Protein AF-A3TYI1-F1 (afdb_monomer)

Structure (mmCIF, N/CA/C/O backbone):
data_AF-A3TYI1-F1
#
_entry.id   AF-A3TYI1-F1
#
loop_
_atom_site.group_PDB
_atom_site.id
_atom_site.type_symbol
_atom_site.label_atom_id
_atom_site.label_alt_id
_atom_site.label_comp_id
_atom_site.label_asym_id
_atom_site.label_entity_id
_atom_site.label_seq_id
_atom_site.pdbx_PDB_ins_code
_atom_site.Cartn_x
_atom_site.Cartn_y
_atom_site.Cartn_z
_atom_site.occupancy
_atom_site.B_iso_or_equiv
_atom_site.auth_seq_id
_atom_site.auth_comp_id
_atom_site.auth_asym_id
_atom_site.auth_atom_id
_atom_site.pdbx_PDB_model_num
ATOM 1 N N . MET A 1 1 ? -27.172 -3.794 79.159 1.00 43.53 1 MET A N 1
ATOM 2 C CA . MET A 1 1 ? -27.444 -4.634 77.972 1.00 43.53 1 MET A CA 1
ATOM 3 C C . MET A 1 1 ? -27.940 -3.737 76.846 1.00 43.53 1 MET A C 1
ATOM 5 O O . MET A 1 1 ? -29.115 -3.407 76.833 1.00 43.53 1 MET A O 1
ATOM 9 N N . ILE A 1 2 ? -27.044 -3.280 75.965 1.00 41.66 2 ILE A N 1
ATOM 10 C CA . ILE A 1 2 ? -27.373 -2.538 74.734 1.00 41.66 2 ILE A CA 1
ATOM 11 C C . ILE A 1 2 ? -26.446 -3.082 73.632 1.00 41.66 2 ILE A C 1
ATOM 13 O O . ILE A 1 2 ? -25.253 -3.262 73.865 1.00 41.66 2 ILE A O 1
ATOM 17 N N . ALA A 1 3 ? -27.043 -3.434 72.493 1.00 41.06 3 ALA A N 1
ATOM 18 C CA . ALA A 1 3 ? -26.466 -4.150 71.354 1.00 41.06 3 ALA A CA 1
ATOM 19 C C . ALA A 1 3 ? -25.453 -3.320 70.528 1.00 41.06 3 ALA A C 1
ATOM 21 O O . ALA A 1 3 ? -25.491 -2.091 70.592 1.00 41.06 3 ALA A O 1
ATOM 22 N N . PRO A 1 4 ? -24.589 -3.951 69.701 1.00 46.72 4 PRO A N 1
ATOM 23 C CA . PRO A 1 4 ? -23.697 -3.231 68.801 1.00 46.72 4 PRO A CA 1
ATOM 24 C C . PRO A 1 4 ? -24.385 -2.901 67.465 1.00 46.72 4 PRO A C 1
ATOM 26 O O . PRO A 1 4 ? -25.113 -3.714 66.891 1.00 46.72 4 PRO A O 1
ATOM 29 N N . ALA A 1 5 ? -24.115 -1.703 66.948 1.00 43.12 5 ALA A N 1
ATOM 30 C CA . ALA A 1 5 ? -24.545 -1.259 65.629 1.00 43.12 5 ALA A CA 1
ATOM 31 C C . ALA A 1 5 ? -23.734 -1.958 64.520 1.00 43.12 5 ALA A C 1
ATOM 33 O O . ALA A 1 5 ? -22.505 -1.900 64.493 1.00 43.12 5 ALA A O 1
ATOM 34 N N . ARG A 1 6 ? -24.436 -2.603 63.579 1.00 45.38 6 ARG A N 1
ATOM 35 C CA . ARG A 1 6 ? -23.887 -3.072 62.299 1.00 45.38 6 ARG A CA 1
ATOM 36 C C . ARG A 1 6 ? -23.728 -1.876 61.364 1.00 45.38 6 ARG A C 1
ATOM 38 O O . ARG A 1 6 ? -24.723 -1.271 60.981 1.00 45.38 6 ARG A O 1
ATOM 45 N N . ASN A 1 7 ? -22.497 -1.574 60.963 1.00 40.19 7 ASN A N 1
ATOM 46 C CA . ASN A 1 7 ? -22.229 -0.597 59.914 1.00 40.19 7 ASN A CA 1
ATOM 47 C C . ASN A 1 7 ? -22.226 -1.316 58.553 1.00 40.19 7 ASN A C 1
ATOM 49 O O . ASN A 1 7 ? -21.334 -2.114 58.262 1.00 40.19 7 ASN A O 1
ATOM 53 N N . SER A 1 8 ? -23.267 -1.094 57.750 1.00 44.81 8 SER A N 1
ATOM 54 C CA . SER A 1 8 ? -23.397 -1.627 56.394 1.00 44.81 8 SER A CA 1
ATOM 55 C C . SER A 1 8 ? -22.505 -0.837 55.437 1.00 44.81 8 SER A C 1
ATOM 57 O O . SER A 1 8 ? -22.769 0.331 55.153 1.00 44.81 8 SER A O 1
ATOM 59 N N . ALA A 1 9 ? -21.462 -1.479 54.915 1.00 46.75 9 ALA A N 1
ATOM 60 C CA . ALA A 1 9 ? -20.649 -0.926 53.843 1.00 46.75 9 ALA A CA 1
ATOM 61 C C . ALA A 1 9 ? -21.492 -0.779 52.563 1.00 46.75 9 ALA A C 1
ATOM 63 O O . ALA A 1 9 ? -21.952 -1.761 51.978 1.00 46.75 9 ALA A O 1
ATOM 64 N N . LEU A 1 10 ? -21.682 0.470 52.139 1.00 44.97 10 LEU A N 1
ATOM 65 C CA . LEU A 1 10 ? -22.231 0.855 50.843 1.00 44.97 10 LEU A CA 1
ATOM 66 C C . LEU A 1 10 ? -21.375 0.249 49.719 1.00 44.97 10 LEU A C 1
ATOM 68 O O . LEU A 1 10 ? -20.258 0.700 49.460 1.00 44.97 10 LEU A O 1
ATOM 72 N N . ARG A 1 11 ? -21.911 -0.756 49.018 1.00 45.16 11 ARG A N 1
ATOM 73 C CA . ARG A 1 11 ? -21.410 -1.161 47.699 1.00 45.16 11 ARG A CA 1
ATOM 74 C C . ARG A 1 11 ? -21.710 -0.024 46.723 1.00 45.16 11 ARG A C 1
ATOM 76 O O . ARG A 1 11 ? -22.856 0.169 46.335 1.00 45.16 11 ARG A O 1
ATOM 83 N N . ARG A 1 12 ? -20.687 0.737 46.333 1.00 41.97 12 ARG A N 1
ATOM 84 C CA . ARG A 1 12 ? -20.776 1.651 45.188 1.00 41.97 12 ARG A CA 1
ATOM 85 C C . ARG A 1 12 ? -20.830 0.808 43.912 1.00 41.97 12 ARG A C 1
ATOM 87 O O . ARG A 1 12 ? -19.841 0.170 43.563 1.00 41.97 12 ARG A O 1
ATOM 94 N N . SER A 1 13 ? -21.984 0.773 43.247 1.00 50.00 13 SER A N 1
ATOM 95 C CA . SER A 1 13 ? -22.094 0.270 41.877 1.00 50.00 13 SER A CA 1
ATOM 96 C C . SER A 1 13 ? -21.420 1.260 40.927 1.00 50.00 13 SER A C 1
ATOM 98 O O . SER A 1 13 ? -21.759 2.444 40.932 1.00 50.00 13 SER A O 1
ATOM 100 N N . PHE A 1 14 ? -20.482 0.781 40.115 1.00 48.06 14 PHE A N 1
ATOM 101 C CA . PHE A 1 14 ? -19.993 1.516 38.946 1.00 48.06 14 PHE A CA 1
ATOM 102 C C . PHE A 1 14 ? -21.049 1.477 37.820 1.00 48.06 14 PHE A C 1
ATOM 104 O O . PHE A 1 14 ? -21.776 0.486 37.725 1.00 48.06 14 PHE A O 1
ATOM 111 N N . PRO A 1 15 ? -21.180 2.538 37.001 1.00 48.03 15 PRO A N 1
ATOM 112 C CA . PRO A 1 15 ? -22.278 2.683 36.046 1.00 48.03 15 PRO A CA 1
ATOM 113 C C . PRO A 1 15 ? -22.040 1.916 34.722 1.00 48.03 15 PRO A C 1
ATOM 115 O O . PRO A 1 15 ? -20.900 1.571 34.410 1.00 48.03 15 PRO A O 1
ATOM 118 N N . PRO A 1 16 ? -23.094 1.695 33.907 1.00 50.00 16 PRO A N 1
ATOM 119 C CA . PRO A 1 16 ? -23.076 0.887 32.673 1.00 50.00 16 PRO A CA 1
ATOM 120 C C . PRO A 1 16 ? -22.415 1.529 31.429 1.00 50.00 16 PRO A C 1
ATOM 122 O O . PRO A 1 16 ? -22.334 0.876 30.390 1.00 50.00 16 PRO A O 1
ATOM 125 N N . PHE A 1 17 ? -21.884 2.754 31.521 1.00 48.66 17 PHE A N 1
ATOM 126 C CA . PHE A 1 17 ? -21.409 3.554 30.374 1.00 48.66 17 PHE A CA 1
ATOM 127 C C . PHE A 1 17 ? -20.311 2.908 29.508 1.00 48.66 17 PHE A C 1
ATOM 129 O O . PHE A 1 17 ? -20.286 3.109 28.298 1.00 48.66 17 PHE A O 1
ATOM 136 N N . ALA A 1 18 ? -19.404 2.116 30.087 1.00 59.56 18 ALA A N 1
ATOM 137 C CA . ALA A 1 18 ? -18.321 1.491 29.317 1.00 59.56 18 ALA A CA 1
ATOM 138 C C . ALA A 1 18 ? -18.835 0.426 28.330 1.00 59.56 18 ALA A C 1
ATOM 140 O O . ALA A 1 18 ? -18.227 0.197 27.285 1.00 59.56 18 ALA A O 1
ATOM 141 N N . THR A 1 19 ? -19.961 -0.216 28.645 1.00 58.59 19 THR A N 1
ATOM 142 C CA . THR A 1 19 ? -20.506 -1.324 27.849 1.00 58.59 19 THR A CA 1
ATOM 143 C C . THR A 1 19 ? -21.212 -0.810 26.596 1.00 58.59 19 THR A C 1
ATOM 145 O O . THR A 1 19 ? -21.010 -1.373 25.526 1.00 58.59 19 THR A O 1
ATOM 148 N N . GLU A 1 20 ? -21.976 0.282 26.705 1.00 59.91 20 GLU A N 1
ATOM 149 C CA . GLU A 1 20 ? -22.673 0.909 25.569 1.00 59.91 20 GLU A CA 1
ATOM 150 C C . GLU A 1 20 ? -21.689 1.494 24.548 1.00 59.91 20 GLU A C 1
ATOM 152 O O . GLU A 1 20 ? -21.784 1.179 23.365 1.00 59.91 20 GLU A O 1
ATOM 157 N N . VAL A 1 21 ? -20.663 2.226 25.005 1.00 62.72 21 VAL A N 1
ATOM 158 C CA . VAL A 1 21 ? -19.604 2.758 24.121 1.00 62.72 21 VAL A CA 1
ATOM 159 C C . VAL A 1 21 ? -18.859 1.625 23.403 1.00 62.72 21 VAL A C 1
ATOM 161 O O . VAL A 1 21 ? -18.568 1.712 22.213 1.00 62.72 21 VAL A O 1
ATOM 164 N N . THR A 1 22 ? -18.595 0.516 24.099 1.00 64.50 22 THR A N 1
ATOM 165 C CA . THR A 1 22 ? -17.919 -0.648 23.502 1.00 64.50 22 THR A CA 1
ATOM 166 C C . THR A 1 22 ? -18.798 -1.367 22.469 1.00 64.50 22 THR A C 1
ATOM 168 O O . THR A 1 22 ? -18.271 -1.914 21.499 1.00 64.50 22 THR A O 1
ATOM 171 N N . MET A 1 23 ? -20.124 -1.376 22.649 1.00 65.94 23 MET A N 1
ATOM 172 C CA . MET A 1 23 ? -21.064 -1.941 21.674 1.00 65.94 23 MET A CA 1
ATOM 173 C C . MET A 1 23 ? -21.156 -1.070 20.414 1.00 65.94 23 MET A C 1
ATOM 175 O O . MET A 1 23 ? -21.013 -1.612 19.319 1.00 65.94 23 MET A O 1
ATOM 179 N N . SER A 1 24 ? -21.253 0.257 20.563 1.00 85.94 24 SER A N 1
ATOM 180 C CA . SER A 1 24 ? -21.271 1.207 19.436 1.00 85.94 24 SER A CA 1
ATOM 181 C C . SER A 1 24 ? -19.984 1.119 18.593 1.00 85.94 24 SER A C 1
ATOM 183 O O . SER A 1 24 ? -20.040 0.934 17.377 1.00 85.94 24 SER A O 1
ATOM 185 N N . CYS A 1 25 ? -18.800 1.059 19.222 1.00 92.88 25 CYS A N 1
ATOM 186 C CA . CYS A 1 25 ? -17.535 0.860 18.496 1.00 92.88 25 CYS A CA 1
ATOM 187 C C . CYS A 1 25 ? -17.506 -0.440 17.673 1.00 92.88 25 CYS A C 1
ATOM 189 O O . CYS A 1 25 ? -17.002 -0.460 16.547 1.00 92.88 25 CYS A O 1
ATOM 191 N N . LYS A 1 26 ? -18.043 -1.541 18.217 1.00 94.56 26 LYS A N 1
ATOM 192 C CA . LYS A 1 26 ? -18.110 -2.828 17.503 1.00 94.56 26 LYS A CA 1
ATOM 193 C C . LYS A 1 26 ? -19.048 -2.760 16.302 1.00 94.56 26 LYS A C 1
ATOM 195 O O . LYS A 1 26 ? -18.741 -3.353 15.267 1.00 94.56 26 LYS A O 1
ATOM 200 N N . GLU A 1 27 ? -20.161 -2.046 16.423 1.00 96.19 27 GLU A N 1
ATOM 201 C CA . GLU A 1 27 ? -21.121 -1.841 15.337 1.00 96.19 27 GLU A CA 1
ATOM 202 C C . GLU A 1 27 ? -20.529 -0.982 14.217 1.00 96.19 27 GLU A C 1
ATOM 204 O O . GLU A 1 27 ? -20.612 -1.371 13.052 1.00 96.19 27 GLU A O 1
ATOM 209 N N . ILE A 1 28 ? -19.836 0.109 14.557 1.00 97.62 28 ILE A N 1
ATOM 210 C CA . ILE A 1 28 ? -19.132 0.960 13.586 1.00 97.62 28 ILE A CA 1
ATOM 211 C C . ILE A 1 28 ? -18.034 0.165 12.870 1.00 97.62 28 ILE A C 1
ATOM 213 O O . ILE A 1 28 ? -17.977 0.158 11.639 1.00 97.62 28 ILE A O 1
ATOM 217 N N . ALA A 1 29 ? -17.186 -0.559 13.610 1.00 98.00 29 ALA A N 1
ATOM 218 C CA . ALA A 1 29 ? -16.128 -1.377 13.017 1.00 98.00 29 ALA A CA 1
ATOM 219 C C . ALA A 1 29 ? -16.695 -2.462 12.091 1.00 98.00 29 ALA A C 1
ATOM 221 O O . ALA A 1 29 ? -16.173 -2.688 10.997 1.00 98.00 29 ALA A O 1
ATOM 222 N N . LYS A 1 30 ? -17.796 -3.110 12.493 1.00 97.81 30 LYS A N 1
ATOM 223 C CA . LYS A 1 30 ? -18.508 -4.070 11.646 1.00 97.81 30 LYS A CA 1
ATOM 224 C C . LYS A 1 30 ? -19.058 -3.405 10.381 1.00 97.81 30 LYS A C 1
ATOM 226 O O . LYS A 1 30 ? -18.844 -3.945 9.300 1.00 97.81 30 LYS A O 1
ATOM 231 N N . ALA A 1 31 ? -19.710 -2.248 10.491 1.00 98.12 31 ALA A N 1
ATOM 232 C CA . ALA A 1 31 ? -20.247 -1.521 9.343 1.00 98.12 31 ALA A CA 1
ATOM 233 C C . ALA A 1 31 ? -19.142 -1.107 8.356 1.00 98.12 31 ALA A C 1
ATOM 235 O O . ALA A 1 31 ? -19.306 -1.286 7.147 1.00 98.12 31 ALA A O 1
ATOM 236 N N . LEU A 1 32 ? -17.997 -0.628 8.859 1.00 98.56 32 LEU A N 1
ATOM 237 C CA . LEU A 1 32 ? -16.819 -0.305 8.048 1.00 98.56 32 LEU A CA 1
ATOM 238 C C . LEU A 1 32 ? -16.307 -1.533 7.294 1.00 98.56 32 LEU A C 1
ATOM 240 O O . LEU A 1 32 ? -16.134 -1.468 6.081 1.00 98.56 32 LEU A O 1
ATOM 244 N N . ILE A 1 33 ? -16.102 -2.658 7.989 1.00 98.56 33 ILE A N 1
ATOM 245 C CA . ILE A 1 33 ? -15.614 -3.903 7.377 1.00 98.56 33 ILE A CA 1
ATOM 246 C C . ILE A 1 33 ? -16.591 -4.406 6.307 1.00 98.56 33 ILE A C 1
ATOM 248 O O . ILE A 1 33 ? -16.163 -4.754 5.207 1.00 98.56 33 ILE A O 1
ATOM 252 N N . ASP A 1 34 ? -17.887 -4.433 6.613 1.00 98.12 34 ASP A N 1
ATOM 253 C CA . ASP A 1 34 ? -18.890 -5.056 5.749 1.00 98.12 34 ASP A CA 1
ATOM 254 C C . ASP A 1 34 ? -19.212 -4.205 4.511 1.00 98.12 34 ASP A C 1
ATOM 256 O O . ASP A 1 34 ? -19.483 -4.756 3.445 1.00 98.12 34 ASP A O 1
ATOM 260 N N . THR A 1 35 ? -19.184 -2.871 4.627 1.00 98.19 35 THR A N 1
ATOM 261 C CA . THR A 1 35 ? -19.605 -1.969 3.534 1.00 98.19 35 THR A CA 1
ATOM 262 C C . THR A 1 35 ? -18.453 -1.282 2.808 1.00 98.19 35 THR A C 1
ATOM 264 O O . THR A 1 35 ? -18.604 -0.908 1.648 1.00 98.19 35 THR A O 1
ATOM 267 N N . GLN A 1 36 ? -17.301 -1.118 3.463 1.00 98.00 36 GLN A N 1
ATOM 268 C CA . GLN A 1 36 ? -16.142 -0.401 2.922 1.00 98.00 36 GLN A CA 1
ATOM 269 C C . GLN A 1 36 ? -14.820 -1.171 3.121 1.00 98.00 36 GLN A C 1
ATOM 271 O O . GLN A 1 36 ? -13.765 -0.693 2.720 1.00 98.00 36 GLN A O 1
ATOM 276 N N . GLY A 1 37 ? -14.836 -2.389 3.671 1.00 97.88 37 GLY A N 1
ATOM 277 C CA . GLY A 1 37 ? -13.628 -3.172 3.958 1.00 97.88 37 GLY A CA 1
ATOM 278 C C . GLY A 1 37 ? -13.035 -3.925 2.764 1.00 97.88 37 GLY A C 1
ATOM 279 O O . GLY A 1 37 ? -12.225 -4.839 2.954 1.00 97.88 37 GLY A O 1
ATOM 280 N N . GLN A 1 38 ? -13.443 -3.599 1.533 1.00 97.94 38 GLN A N 1
ATOM 281 C CA . GLN A 1 38 ? -12.789 -4.121 0.335 1.00 97.94 38 GLN A CA 1
ATOM 282 C C . GLN A 1 38 ? -11.365 -3.566 0.255 1.00 97.94 38 GLN A C 1
ATOM 284 O O . GLN A 1 38 ? -11.165 -2.348 0.242 1.00 97.94 38 GLN A O 1
ATOM 289 N N . LEU A 1 39 ? -10.390 -4.467 0.148 1.00 98.19 39 LEU A N 1
ATOM 290 C CA . LEU A 1 39 ? -8.991 -4.102 -0.020 1.00 98.19 39 LEU A CA 1
ATOM 291 C C . LEU A 1 39 ? -8.781 -3.349 -1.337 1.00 98.19 39 LEU A C 1
ATOM 293 O O . LEU A 1 39 ? -9.355 -3.701 -2.370 1.00 98.19 39 LEU A O 1
ATOM 297 N N . PHE A 1 40 ? -7.940 -2.325 -1.305 1.00 98.31 40 PHE A N 1
ATOM 298 C CA . PHE A 1 40 ? -7.484 -1.614 -2.494 1.00 98.31 40 PHE A CA 1
ATOM 299 C C . PHE A 1 40 ? -6.670 -2.531 -3.405 1.00 98.31 40 PHE A C 1
ATOM 301 O O . PHE A 1 40 ? -6.792 -2.437 -4.624 1.00 98.31 40 PHE A O 1
ATOM 308 N N . SER A 1 41 ? -5.883 -3.447 -2.834 1.00 98.38 41 SER A N 1
ATOM 309 C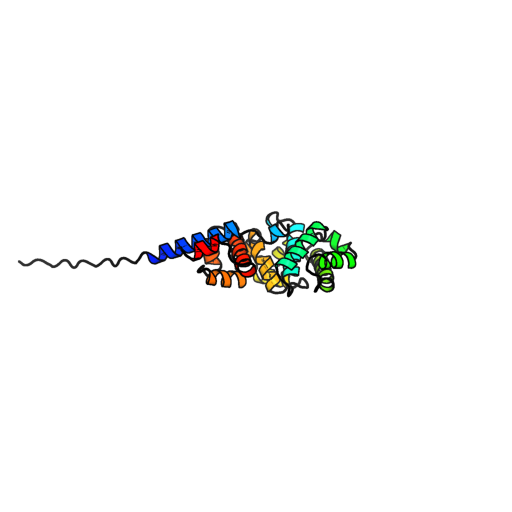 CA . SER A 1 41 ? -5.148 -4.454 -3.599 1.00 98.38 41 SER A CA 1
ATOM 310 C C . SER A 1 41 ? -6.092 -5.391 -4.365 1.00 98.38 41 SER A C 1
ATOM 312 O O . SER A 1 41 ? -5.882 -5.622 -5.556 1.00 98.38 41 SER A O 1
ATOM 314 N N . ASP A 1 42 ? -7.194 -5.836 -3.752 1.00 97.62 42 ASP A N 1
ATOM 315 C CA . ASP A 1 42 ? -8.228 -6.624 -4.436 1.00 97.62 42 ASP A CA 1
ATOM 316 C C . ASP A 1 42 ? -8.933 -5.815 -5.542 1.00 97.62 42 ASP A C 1
ATOM 318 O O . ASP A 1 42 ? -9.148 -6.342 -6.633 1.00 97.62 42 ASP A O 1
ATOM 322 N N . GLU A 1 43 ? -9.257 -4.538 -5.293 1.00 97.69 43 GLU A N 1
ATOM 323 C CA . GLU A 1 43 ? -9.910 -3.643 -6.268 1.00 97.69 43 GLU A CA 1
ATOM 324 C C . GLU A 1 43 ? -9.103 -3.502 -7.568 1.00 97.69 43 GLU A C 1
ATOM 326 O O . GLU A 1 43 ? -9.668 -3.575 -8.657 1.00 97.69 43 GLU A O 1
ATOM 331 N N . VAL A 1 44 ? -7.778 -3.352 -7.470 1.00 98.25 44 VAL A N 1
ATOM 332 C CA . VAL A 1 44 ? -6.893 -3.208 -8.644 1.00 98.25 44 VAL A CA 1
ATOM 333 C C . VAL A 1 44 ? -6.412 -4.550 -9.212 1.00 98.25 44 VAL A C 1
ATOM 335 O O . VAL A 1 44 ? -5.621 -4.582 -10.159 1.00 98.25 44 VAL A O 1
ATOM 338 N N . GLY A 1 45 ? -6.849 -5.672 -8.632 1.00 97.62 45 GLY A N 1
ATOM 339 C CA . GLY A 1 45 ? -6.477 -7.020 -9.059 1.00 97.62 45 GLY A CA 1
ATOM 340 C C . GLY A 1 45 ? -5.079 -7.484 -8.626 1.00 97.62 45 GLY A C 1
ATOM 341 O O . GLY A 1 45 ? -4.537 -8.402 -9.249 1.00 97.62 45 GLY A O 1
ATOM 342 N N . ALA A 1 46 ? -4.501 -6.865 -7.591 1.00 97.75 46 ALA A N 1
ATOM 343 C CA . ALA A 1 46 ? -3.280 -7.269 -6.889 1.00 97.75 46 ALA A CA 1
ATOM 344 C C . ALA A 1 46 ? -3.629 -8.148 -5.674 1.00 97.75 46 ALA A C 1
ATOM 346 O O . ALA A 1 46 ? -3.428 -7.743 -4.539 1.00 97.75 46 ALA A O 1
ATOM 347 N N . ASN A 1 47 ? -4.170 -9.349 -5.874 1.00 96.00 47 ASN A N 1
ATOM 348 C CA . ASN A 1 47 ? -4.541 -10.238 -4.768 1.00 96.00 47 ASN A CA 1
ATOM 349 C C . ASN A 1 47 ? -3.290 -10.764 -4.028 1.00 96.00 47 ASN A C 1
ATOM 351 O O . ASN A 1 47 ? -2.794 -11.862 -4.307 1.00 96.00 47 ASN A O 1
ATOM 355 N N . ILE A 1 48 ? -2.779 -9.964 -3.090 1.00 96.88 48 ILE A N 1
ATOM 356 C CA . ILE A 1 48 ? -1.560 -10.227 -2.317 1.00 96.88 48 ILE A CA 1
ATOM 357 C C . ILE A 1 48 ? -1.707 -11.422 -1.377 1.00 96.88 48 ILE A C 1
ATOM 359 O O . ILE A 1 48 ? -0.711 -12.069 -1.080 1.00 96.88 48 ILE A O 1
ATOM 363 N N . ALA A 1 49 ? -2.931 -11.792 -0.983 1.00 95.81 49 ALA A N 1
ATOM 364 C CA . ALA A 1 49 ? -3.185 -12.970 -0.150 1.00 95.81 49 ALA A CA 1
ATOM 365 C C . ALA A 1 49 ? -2.774 -14.287 -0.832 1.00 95.81 49 ALA A C 1
ATOM 367 O O . ALA A 1 49 ? -2.585 -15.299 -0.162 1.00 95.81 49 ALA A O 1
ATOM 368 N N . ARG A 1 50 ? -2.603 -14.281 -2.162 1.00 97.25 50 ARG A N 1
ATOM 369 C CA . ARG A 1 50 ? -2.024 -15.411 -2.903 1.00 97.25 50 ARG A CA 1
ATOM 370 C C . ARG A 1 50 ? -0.528 -15.594 -2.665 1.00 97.25 50 ARG A C 1
ATOM 372 O O . ARG A 1 50 ? -0.013 -16.638 -3.042 1.00 97.25 50 ARG A O 1
ATOM 379 N N . ASP A 1 51 ? 0.144 -14.581 -2.126 1.00 97.69 51 ASP A N 1
ATOM 380 C CA . ASP A 1 51 ? 1.572 -14.558 -1.823 1.00 97.69 51 ASP A CA 1
ATOM 381 C C . ASP A 1 51 ? 2.459 -15.059 -2.977 1.00 97.69 51 ASP A C 1
ATOM 383 O O . ASP A 1 51 ? 3.267 -15.972 -2.834 1.00 97.69 51 ASP A O 1
ATOM 387 N N . VAL A 1 52 ? 2.282 -14.473 -4.166 1.00 97.94 52 VAL A N 1
ATOM 388 C CA . VAL A 1 52 ? 3.120 -14.760 -5.342 1.00 97.94 52 VAL A CA 1
ATOM 389 C C . VAL A 1 52 ? 3.755 -13.476 -5.885 1.00 97.94 52 VAL A C 1
ATOM 391 O O . VAL A 1 52 ? 3.118 -12.418 -5.804 1.00 97.94 52 VAL A O 1
ATOM 394 N N . PRO A 1 53 ? 4.955 -13.547 -6.500 1.00 98.44 53 PRO A N 1
ATOM 395 C CA . PRO A 1 53 ? 5.767 -12.370 -6.842 1.00 98.44 53 PRO A CA 1
ATOM 396 C C . PRO A 1 53 ? 5.010 -11.305 -7.638 1.00 98.44 53 PRO A C 1
ATOM 398 O O . PRO A 1 53 ? 5.013 -10.123 -7.303 1.00 98.44 53 PRO A O 1
ATOM 401 N N . GLN A 1 54 ? 4.260 -11.744 -8.651 1.00 98.44 54 GLN A N 1
ATOM 402 C CA . GLN A 1 54 ? 3.485 -10.861 -9.518 1.00 98.44 54 GLN A CA 1
ATOM 403 C C . GLN A 1 54 ? 2.449 -10.015 -8.757 1.00 98.44 54 GLN A C 1
ATOM 405 O O . GLN A 1 54 ? 2.215 -8.867 -9.128 1.00 98.44 54 GLN A O 1
ATOM 410 N N . GLN A 1 55 ? 1.800 -10.571 -7.728 1.00 98.38 55 GLN A N 1
ATOM 411 C CA . GLN A 1 55 ? 0.768 -9.845 -6.976 1.00 98.38 55 GLN A CA 1
ATOM 412 C C . GLN A 1 55 ? 1.406 -8.760 -6.106 1.00 98.38 55 GLN A C 1
ATOM 414 O O . GLN A 1 55 ? 0.909 -7.638 -6.064 1.00 98.38 55 GLN A O 1
ATOM 419 N N . TRP A 1 56 ? 2.555 -9.062 -5.494 1.00 98.62 56 TRP A N 1
ATOM 420 C CA . TRP A 1 56 ? 3.332 -8.089 -4.731 1.00 98.62 56 TRP A CA 1
ATOM 421 C C . TRP A 1 56 ? 3.908 -6.977 -5.597 1.00 98.62 56 TRP A C 1
ATOM 423 O O . TRP A 1 56 ? 3.845 -5.811 -5.212 1.00 98.62 56 TRP A O 1
ATOM 433 N N . PHE A 1 57 ? 4.418 -7.315 -6.781 1.00 98.81 57 PHE A N 1
ATOM 434 C CA . PHE A 1 57 ? 4.908 -6.313 -7.719 1.00 98.81 57 PHE A CA 1
ATOM 435 C C . PHE A 1 57 ? 3.780 -5.385 -8.191 1.00 98.81 57 PHE A C 1
ATOM 437 O O . PHE A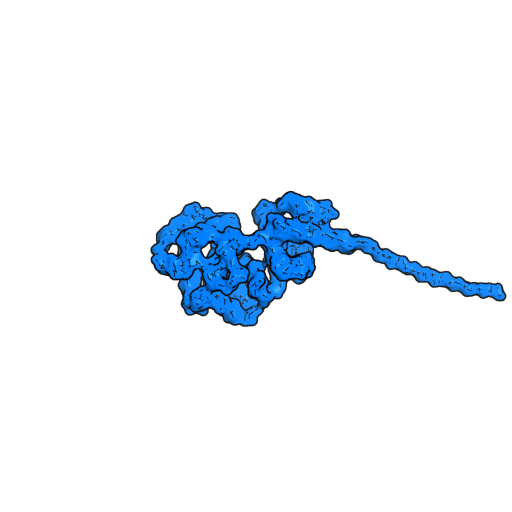 1 57 ? 3.940 -4.168 -8.177 1.00 98.81 57 PHE A O 1
ATOM 444 N N . HIS A 1 58 ? 2.600 -5.926 -8.516 1.00 98.81 58 HIS A N 1
ATOM 445 C CA . HIS A 1 58 ? 1.443 -5.096 -8.872 1.00 98.81 58 HIS A CA 1
ATOM 446 C C . HIS A 1 58 ? 0.991 -4.189 -7.714 1.00 98.81 58 HIS A C 1
ATOM 448 O O . HIS A 1 58 ? 0.689 -3.007 -7.908 1.00 98.81 58 HIS A O 1
ATOM 454 N N . TRP A 1 59 ? 1.012 -4.703 -6.481 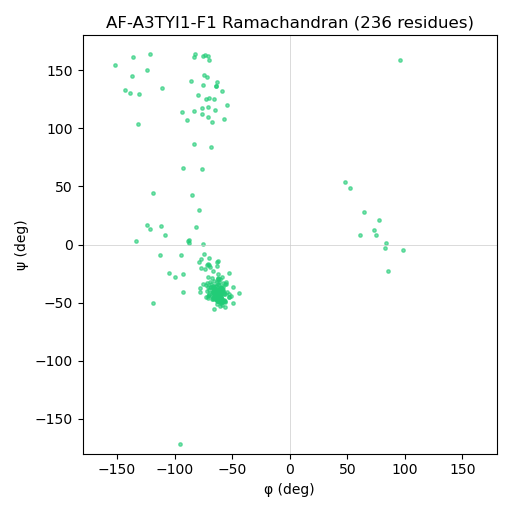1.00 98.81 59 TRP A N 1
ATOM 455 C CA . TRP A 1 59 ? 0.708 -3.89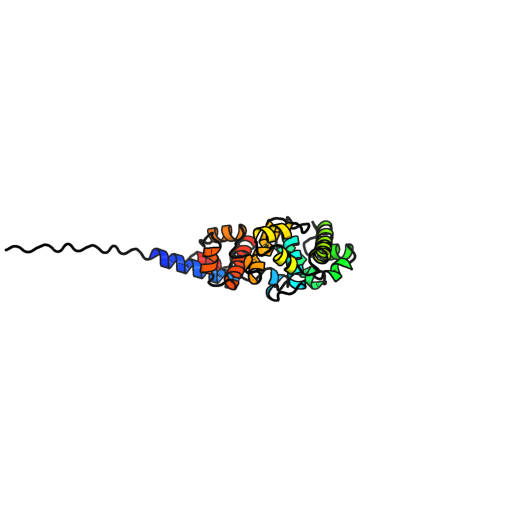5 -5.301 1.00 98.81 59 TRP A CA 1
ATOM 456 C C . TRP A 1 59 ? 1.737 -2.780 -5.068 1.00 98.81 59 TRP A C 1
ATOM 458 O O . TRP A 1 59 ? 1.362 -1.648 -4.758 1.00 98.81 59 TRP A O 1
ATOM 468 N N . LEU A 1 60 ? 3.022 -3.051 -5.314 1.00 98.81 60 LEU A N 1
ATOM 469 C CA . LEU A 1 60 ? 4.082 -2.045 -5.265 1.00 98.81 60 LEU A CA 1
ATOM 470 C C . LEU A 1 60 ? 3.843 -0.911 -6.267 1.00 98.81 60 LEU A C 1
ATOM 472 O O . LEU A 1 60 ? 3.899 0.259 -5.886 1.00 98.81 60 LEU A O 1
ATOM 476 N N . LEU A 1 61 ? 3.534 -1.244 -7.525 1.00 98.69 61 LEU A N 1
ATOM 477 C CA . LEU A 1 61 ? 3.210 -0.244 -8.549 1.00 98.69 61 LEU A CA 1
ATOM 478 C C . LEU A 1 61 ? 1.975 0.577 -8.157 1.00 98.69 61 LEU A C 1
ATOM 480 O O . LEU A 1 61 ? 1.938 1.789 -8.361 1.00 98.69 61 LEU A O 1
ATOM 484 N N . THR A 1 62 ? 0.981 -0.056 -7.532 1.00 98.62 62 THR A N 1
ATOM 485 C CA . THR A 1 62 ? -0.210 0.645 -7.032 1.00 98.62 62 THR A CA 1
ATOM 486 C C . THR A 1 62 ? 0.155 1.663 -5.952 1.00 98.62 62 THR A C 1
ATOM 488 O O . THR A 1 62 ? -0.226 2.830 -6.048 1.00 98.62 62 THR A O 1
ATOM 491 N N . ALA A 1 63 ? 0.946 1.260 -4.955 1.00 98.38 63 ALA A N 1
ATOM 492 C CA . ALA A 1 63 ? 1.423 2.152 -3.900 1.00 98.38 63 ALA A CA 1
ATOM 493 C C . ALA A 1 63 ? 2.275 3.312 -4.453 1.00 98.38 63 ALA A C 1
ATOM 495 O O . ALA A 1 63 ? 2.152 4.448 -3.993 1.00 98.38 63 ALA A O 1
ATOM 496 N N . GLN A 1 64 ? 3.087 3.046 -5.480 1.00 98.44 64 GLN A N 1
ATOM 497 C CA . GLN A 1 64 ? 3.875 4.046 -6.202 1.00 98.44 64 GLN A CA 1
ATOM 498 C C . GLN A 1 64 ? 2.991 5.090 -6.897 1.00 98.44 64 GLN A C 1
ATOM 500 O O . GLN A 1 64 ? 3.211 6.288 -6.719 1.00 98.44 64 GLN A O 1
ATOM 505 N N . LEU A 1 65 ? 1.955 4.664 -7.626 1.00 98.06 65 LEU A N 1
ATOM 506 C CA . LEU A 1 65 ? 1.005 5.577 -8.273 1.00 98.06 65 LEU A CA 1
ATOM 507 C C . LEU A 1 65 ? 0.218 6.408 -7.248 1.00 98.06 65 LEU A C 1
ATOM 509 O O . LEU A 1 65 ? 0.034 7.614 -7.426 1.00 98.06 65 LEU A O 1
ATOM 513 N N . CYS A 1 66 ? -0.209 5.789 -6.146 1.00 96.69 66 CYS A N 1
ATOM 514 C CA . CYS A 1 66 ? -0.923 6.473 -5.066 1.00 96.69 66 CYS A CA 1
ATOM 515 C C . CYS A 1 66 ? -0.041 7.457 -4.281 1.00 96.69 66 CYS A C 1
ATOM 517 O O . CYS A 1 66 ? -0.564 8.351 -3.620 1.00 96.69 66 CYS A O 1
ATOM 519 N N . SER A 1 67 ? 1.287 7.324 -4.352 1.00 95.94 67 SER A N 1
ATOM 520 C CA . SER A 1 67 ? 2.223 8.227 -3.677 1.00 95.94 67 SER A CA 1
ATOM 521 C C . SER A 1 67 ? 2.395 9.574 -4.393 1.00 95.94 67 SER A C 1
ATOM 523 O O . SER A 1 67 ? 2.993 10.496 -3.827 1.00 95.94 67 SER A O 1
ATOM 525 N N . ALA A 1 68 ? 1.912 9.717 -5.629 1.00 92.44 68 ALA A N 1
ATOM 526 C CA . ALA A 1 68 ? 1.936 10.991 -6.337 1.00 92.44 68 ALA A CA 1
ATOM 527 C C . ALA A 1 68 ? 0.867 11.961 -5.814 1.00 92.44 68 ALA A C 1
ATOM 529 O O . ALA A 1 68 ? -0.125 11.579 -5.200 1.00 92.44 68 ALA A O 1
ATOM 530 N N . ARG A 1 69 ? 1.032 13.257 -6.113 1.00 90.50 69 ARG A N 1
ATOM 531 C CA . ARG A 1 69 ? 0.052 14.306 -5.769 1.00 90.50 69 ARG A CA 1
ATOM 532 C C . ARG A 1 69 ? -1.153 14.271 -6.719 1.00 90.50 69 ARG A C 1
ATOM 534 O O . ARG A 1 69 ? -1.363 15.198 -7.508 1.00 90.50 69 ARG A O 1
ATOM 541 N N . ILE A 1 70 ? -1.909 13.181 -6.661 1.00 89.69 70 ILE A N 1
ATOM 542 C CA . ILE A 1 70 ? -3.120 12.903 -7.435 1.00 89.69 70 ILE A CA 1
ATOM 543 C C . ILE A 1 70 ? -4.197 12.306 -6.519 1.00 89.69 70 ILE A C 1
ATOM 545 O O . ILE A 1 70 ? -3.901 11.816 -5.436 1.00 89.69 70 ILE A O 1
ATOM 549 N N . SER A 1 71 ? -5.463 12.347 -6.936 1.00 91.31 71 SER A N 1
ATOM 550 C CA . SER A 1 71 ? -6.538 11.653 -6.220 1.00 91.31 71 SER A CA 1
ATOM 551 C C . SER A 1 71 ? -6.324 10.136 -6.238 1.00 91.31 71 SER A C 1
ATOM 553 O O . SER A 1 71 ? -6.101 9.584 -7.321 1.00 91.31 71 SER A O 1
ATOM 555 N N . GLY A 1 72 ? -6.523 9.466 -5.097 1.00 90.31 72 GLY A N 1
ATOM 556 C CA . GLY A 1 72 ? -6.403 8.007 -4.972 1.00 90.31 72 GLY A CA 1
ATOM 557 C C . GLY A 1 72 ? -7.204 7.243 -6.031 1.00 90.31 72 GLY A C 1
ATOM 558 O O . GLY A 1 72 ? -6.648 6.397 -6.717 1.00 90.31 72 GLY A O 1
ATOM 559 N N . ARG A 1 73 ? -8.458 7.640 -6.295 1.00 94.25 73 ARG A N 1
ATOM 560 C CA . ARG A 1 73 ? -9.308 7.020 -7.332 1.00 94.25 73 ARG A CA 1
ATOM 561 C C . ARG A 1 73 ? -8.664 6.979 -8.726 1.00 94.25 73 ARG A C 1
ATOM 563 O O . ARG A 1 73 ? -8.766 5.977 -9.420 1.00 94.25 73 ARG A O 1
ATOM 570 N N . LYS A 1 74 ? -7.970 8.048 -9.131 1.00 96.62 74 LYS A N 1
ATOM 571 C CA . LYS A 1 74 ? -7.256 8.093 -10.422 1.00 96.62 74 LYS A CA 1
ATOM 572 C C . LYS A 1 74 ? -6.019 7.198 -10.426 1.00 96.62 74 LYS A C 1
ATOM 574 O O . LYS A 1 74 ? -5.723 6.588 -11.444 1.00 96.62 74 LYS A O 1
ATOM 579 N N . ALA A 1 75 ? -5.306 7.110 -9.304 1.00 96.88 75 ALA A N 1
ATOM 580 C CA . ALA A 1 75 ? -4.175 6.195 -9.174 1.00 96.88 75 ALA A CA 1
ATOM 581 C C . ALA A 1 75 ? -4.626 4.722 -9.215 1.00 96.88 75 ALA A C 1
ATOM 583 O O . ALA A 1 75 ? -3.999 3.918 -9.901 1.00 96.88 75 ALA A O 1
ATOM 584 N N . LEU A 1 76 ? -5.746 4.385 -8.563 1.00 97.94 76 LEU A N 1
ATOM 585 C CA . LEU A 1 76 ? -6.353 3.049 -8.617 1.00 97.94 76 LEU A CA 1
ATOM 586 C C . LEU A 1 76 ? -6.836 2.705 -10.033 1.00 97.94 76 LEU A C 1
ATOM 588 O O . LEU A 1 76 ? -6.536 1.618 -10.518 1.00 97.94 76 LEU A O 1
ATOM 592 N N . GLN A 1 77 ? -7.487 3.646 -10.730 1.00 98.19 77 GLN A N 1
ATOM 593 C CA . GLN A 1 77 ? -7.866 3.483 -12.140 1.00 98.19 77 GLN A CA 1
ATOM 594 C C . GLN A 1 77 ? -6.643 3.185 -13.023 1.00 98.19 77 GLN A C 1
ATOM 596 O O . GLN A 1 77 ? -6.664 2.245 -13.814 1.00 98.19 77 GLN A O 1
ATOM 601 N N . ALA A 1 78 ? -5.565 3.959 -12.873 1.00 98.31 78 ALA A N 1
ATOM 602 C CA . ALA A 1 78 ? -4.333 3.741 -13.622 1.00 98.31 78 ALA A CA 1
ATOM 603 C C . ALA A 1 78 ? -3.704 2.376 -13.305 1.00 98.31 78 ALA A C 1
ATOM 605 O O . ALA A 1 78 ? -3.265 1.679 -14.216 1.00 98.31 78 ALA A O 1
ATOM 606 N N . SER A 1 79 ? -3.697 1.968 -12.032 1.00 98.38 79 SER A N 1
ATOM 607 C CA . SER A 1 79 ? -3.199 0.654 -11.619 1.00 98.38 79 SER A CA 1
ATOM 608 C C . SER A 1 79 ? -4.019 -0.492 -12.226 1.00 98.38 79 SER A C 1
ATOM 610 O O . SER A 1 79 ? -3.454 -1.412 -12.819 1.00 98.38 79 SER A O 1
ATOM 612 N N . ALA A 1 80 ? -5.351 -0.417 -12.170 1.00 98.56 80 ALA A N 1
ATOM 613 C CA . ALA A 1 80 ? -6.223 -1.402 -12.807 1.00 98.56 80 ALA A CA 1
ATOM 614 C C . ALA A 1 80 ? -5.939 -1.513 -14.318 1.00 98.56 80 ALA A C 1
ATOM 616 O O . ALA A 1 80 ? -5.788 -2.618 -14.839 1.00 98.56 80 ALA A O 1
ATOM 617 N N . ALA A 1 81 ? -5.723 -0.386 -15.003 1.00 98.50 81 ALA A N 1
ATOM 618 C CA . ALA A 1 81 ? -5.343 -0.389 -16.414 1.00 98.50 81 ALA A CA 1
ATOM 619 C C . ALA A 1 81 ? -3.985 -1.075 -16.668 1.00 98.50 81 ALA A C 1
ATOM 621 O O . ALA A 1 81 ? -3.857 -1.838 -17.624 1.00 98.50 81 ALA A O 1
ATOM 622 N N . LEU A 1 82 ? -2.978 -0.894 -15.798 1.00 98.44 82 LEU A N 1
ATOM 623 C CA . LEU A 1 82 ? -1.715 -1.646 -15.896 1.00 98.44 82 LEU A CA 1
ATOM 624 C C . LEU A 1 82 ? -1.948 -3.160 -15.787 1.00 98.44 82 LEU A C 1
ATOM 626 O O . LEU A 1 82 ? -1.302 -3.948 -16.488 1.00 98.44 82 LEU A O 1
ATOM 630 N N . ARG A 1 83 ? -2.882 -3.597 -14.933 1.00 98.12 83 ARG A N 1
ATOM 631 C CA . ARG A 1 83 ? -3.257 -5.012 -14.834 1.00 98.12 83 ARG A CA 1
ATOM 632 C C . ARG A 1 83 ? -3.854 -5.512 -16.147 1.00 98.12 83 ARG A C 1
ATOM 634 O O . ARG A 1 83 ? -3.364 -6.512 -16.677 1.00 98.12 83 ARG A O 1
ATOM 641 N N . GLU A 1 84 ? -4.842 -4.796 -16.676 1.00 98.06 84 GLU A N 1
ATOM 642 C CA . GLU A 1 84 ? -5.563 -5.123 -17.913 1.00 98.06 84 GLU A CA 1
ATOM 643 C C . GLU A 1 84 ? -4.645 -5.186 -19.138 1.00 98.06 84 GLU A C 1
ATOM 645 O O . GLU A 1 84 ? -4.754 -6.104 -19.951 1.00 98.06 84 GLU A O 1
ATOM 650 N N . THR A 1 85 ? -3.678 -4.271 -19.248 1.00 97.81 85 THR A N 1
ATOM 651 C CA . THR A 1 85 ? -2.741 -4.233 -20.381 1.00 97.81 85 THR A CA 1
ATOM 652 C C . THR A 1 85 ? -1.503 -5.109 -20.188 1.00 97.81 85 THR A C 1
ATOM 654 O O . THR A 1 85 ? -0.596 -5.087 -21.020 1.00 97.81 85 THR A O 1
ATOM 657 N N . GLY A 1 86 ? -1.415 -5.867 -19.092 1.00 98.00 86 GLY A N 1
ATOM 658 C CA . GLY A 1 86 ? -0.273 -6.739 -18.809 1.00 98.00 86 GLY A CA 1
ATOM 659 C C . GLY A 1 86 ? 0.940 -6.054 -18.165 1.00 98.00 86 GLY A C 1
ATOM 660 O O . GLY A 1 86 ? 1.875 -6.751 -17.774 1.00 98.00 86 GLY A O 1
ATOM 661 N N . PHE A 1 87 ? 0.914 -4.733 -17.968 1.00 98.31 87 PHE A N 1
ATOM 662 C CA . PHE A 1 87 ? 1.977 -3.924 -17.343 1.00 98.31 87 PHE A CA 1
ATOM 663 C C . PHE A 1 87 ? 2.015 -3.992 -15.810 1.00 98.31 87 PHE A C 1
ATOM 665 O O . PHE A 1 87 ? 2.460 -3.073 -15.138 1.00 98.31 87 PHE A O 1
ATOM 672 N N . HIS A 1 88 ? 1.597 -5.123 -15.263 1.00 97.56 88 HIS A N 1
ATOM 673 C CA . HIS A 1 88 ? 1.799 -5.539 -13.875 1.00 97.56 88 HIS A CA 1
ATOM 674 C C . HIS A 1 88 ? 2.833 -6.684 -13.791 1.00 97.56 88 HIS A C 1
ATOM 676 O O . HIS A 1 88 ? 2.974 -7.339 -12.762 1.00 97.56 88 HIS A O 1
ATOM 682 N N . LYS A 1 89 ? 3.490 -7.006 -14.915 1.00 98.38 89 LYS A N 1
ATOM 683 C CA . LYS A 1 89 ? 4.561 -8.001 -15.046 1.00 98.38 89 LYS A CA 1
ATOM 684 C C . LYS A 1 89 ? 5.868 -7.279 -15.323 1.00 98.38 89 LYS A C 1
ATOM 686 O O . LYS A 1 89 ? 5.902 -6.429 -16.212 1.00 98.38 89 LYS A O 1
ATOM 691 N N . ILE A 1 90 ? 6.924 -7.678 -14.621 1.00 98.44 90 ILE A N 1
ATOM 692 C CA . ILE A 1 90 ? 8.271 -7.128 -14.791 1.00 98.44 90 ILE A CA 1
ATOM 693 C C . ILE A 1 90 ? 8.718 -7.262 -16.255 1.00 98.44 90 ILE A C 1
ATOM 695 O O . ILE A 1 90 ? 8.981 -6.249 -16.897 1.00 98.44 90 ILE A O 1
ATOM 699 N N . ASP A 1 91 ? 8.666 -8.469 -16.830 1.00 98.19 91 ASP A N 1
ATOM 700 C CA . ASP A 1 91 ? 9.064 -8.712 -18.228 1.00 98.19 91 ASP A CA 1
ATOM 701 C C . ASP A 1 91 ? 8.302 -7.826 -19.218 1.00 98.19 91 ASP A C 1
ATOM 703 O O . ASP A 1 91 ? 8.896 -7.136 -20.040 1.00 98.19 91 ASP A O 1
ATOM 707 N N . ALA A 1 92 ? 6.973 -7.763 -19.086 1.00 98.25 92 ALA A N 1
ATOM 708 C CA . ALA A 1 92 ? 6.140 -6.986 -19.998 1.00 98.25 92 ALA A CA 1
ATOM 709 C C . ALA A 1 92 ? 6.449 -5.482 -19.950 1.00 98.25 92 ALA A C 1
ATOM 711 O O . ALA A 1 92 ? 6.298 -4.806 -20.967 1.00 98.25 92 ALA A O 1
ATOM 712 N N . ILE A 1 93 ? 6.849 -4.957 -18.786 1.00 98.44 93 ILE A N 1
ATOM 713 C CA . ILE A 1 93 ? 7.276 -3.563 -18.612 1.00 98.44 93 ILE A CA 1
ATOM 714 C C . ILE A 1 93 ? 8.653 -3.335 -19.237 1.00 98.44 93 ILE A C 1
ATOM 716 O O . ILE A 1 93 ? 8.844 -2.341 -19.939 1.00 98.44 93 ILE A O 1
ATOM 720 N N . LEU A 1 94 ? 9.602 -4.240 -19.003 1.00 98.19 94 LEU A N 1
ATOM 721 C CA . LEU A 1 94 ? 10.983 -4.079 -19.461 1.00 98.19 94 LEU A CA 1
ATOM 722 C C . LEU A 1 94 ? 11.115 -4.255 -20.979 1.00 98.19 94 LEU A C 1
ATOM 724 O O . LEU A 1 94 ? 11.864 -3.500 -21.611 1.00 98.19 94 LEU A O 1
ATOM 728 N N . ASP A 1 95 ? 10.292 -5.128 -21.562 1.00 97.69 95 ASP A N 1
ATOM 729 C CA . ASP A 1 95 ? 10.161 -5.335 -23.008 1.00 97.69 95 ASP A CA 1
ATOM 730 C C . ASP A 1 95 ? 9.307 -4.251 -23.692 1.00 97.69 95 ASP A C 1
ATOM 732 O O . ASP A 1 95 ? 9.300 -4.116 -24.920 1.00 97.69 95 ASP A O 1
ATOM 736 N N . ALA A 1 96 ? 8.544 -3.461 -22.927 1.00 94.50 96 ALA A N 1
ATOM 737 C CA . ALA A 1 96 ? 7.729 -2.394 -23.489 1.00 94.50 96 ALA A CA 1
ATOM 738 C C . ALA A 1 96 ? 8.565 -1.184 -23.909 1.00 94.50 96 ALA A C 1
ATOM 740 O O . ALA A 1 96 ? 9.379 -0.650 -23.155 1.00 94.50 96 ALA A O 1
ATOM 741 N N . GLY A 1 97 ? 8.236 -0.639 -25.081 1.00 90.38 97 GLY A N 1
ATOM 742 C CA . GLY A 1 97 ? 8.617 0.727 -25.416 1.00 90.38 97 GLY A CA 1
ATOM 743 C C . GLY A 1 97 ? 7.938 1.729 -24.475 1.00 90.38 97 GLY A C 1
ATOM 744 O O . GLY A 1 97 ? 6.728 1.646 -24.241 1.00 90.38 97 GLY A O 1
ATOM 745 N N . ARG A 1 98 ? 8.707 2.718 -23.999 1.00 95.06 98 ARG A N 1
ATOM 746 C CA . ARG A 1 98 ? 8.274 3.794 -23.082 1.00 95.06 98 ARG A CA 1
ATOM 747 C C . ARG A 1 98 ? 6.920 4.413 -23.457 1.00 95.06 98 ARG A C 1
ATOM 749 O O . ARG A 1 98 ? 6.075 4.627 -22.594 1.00 95.06 98 ARG A O 1
ATOM 756 N N . GLY A 1 99 ? 6.686 4.649 -24.751 1.00 97.44 99 GLY A N 1
ATOM 757 C CA . GLY A 1 99 ? 5.448 5.255 -25.254 1.00 97.44 99 GLY A CA 1
ATOM 758 C C . GLY A 1 99 ? 4.173 4.463 -24.942 1.00 97.44 99 GLY A C 1
ATOM 759 O O . GLY A 1 99 ? 3.124 5.071 -24.749 1.00 97.44 99 GLY A O 1
ATOM 760 N N . ARG A 1 100 ? 4.240 3.126 -24.831 1.00 97.69 100 ARG A N 1
ATOM 761 C CA . ARG A 1 100 ? 3.059 2.317 -24.479 1.00 97.69 100 ARG A CA 1
ATOM 762 C C . ARG A 1 100 ? 2.636 2.534 -23.030 1.00 97.69 100 ARG A C 1
ATOM 764 O O . ARG A 1 100 ? 1.449 2.697 -22.779 1.00 97.69 100 ARG A O 1
ATOM 771 N N . LEU A 1 101 ? 3.593 2.569 -22.100 1.00 97.44 101 LEU A N 1
ATOM 772 C CA . LEU A 1 101 ? 3.315 2.843 -20.686 1.00 97.44 101 LEU A CA 1
ATOM 773 C C . LEU A 1 101 ? 2.727 4.243 -20.507 1.00 97.44 101 LEU A C 1
ATOM 775 O O . LEU A 1 101 ? 1.714 4.394 -19.833 1.00 97.44 101 LEU A O 1
ATOM 779 N N . ILE A 1 102 ? 3.308 5.244 -21.178 1.00 98.50 10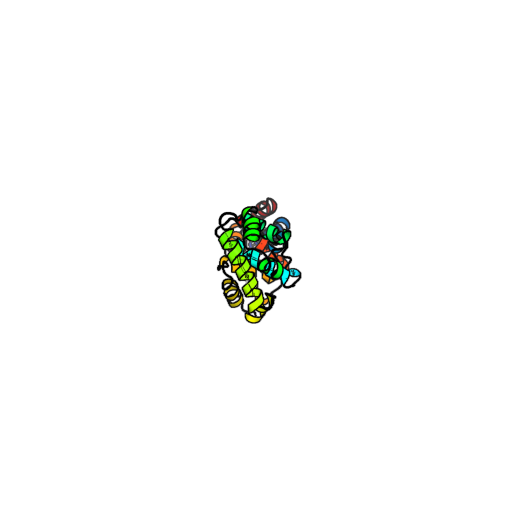2 ILE A N 1
ATOM 780 C CA . ILE A 1 102 ? 2.784 6.618 -21.169 1.00 98.50 102 ILE A CA 1
ATOM 781 C C . ILE A 1 102 ? 1.345 6.643 -21.656 1.00 98.50 102 ILE A C 1
ATOM 783 O O . ILE A 1 102 ? 0.499 7.227 -20.993 1.00 98.50 102 ILE A O 1
ATOM 787 N N . ARG A 1 103 ? 1.053 5.986 -22.783 1.00 98.38 103 ARG A N 1
ATOM 788 C CA . ARG A 1 103 ? -0.300 5.940 -23.335 1.00 98.38 103 ARG A CA 1
ATOM 789 C C . ARG A 1 103 ? -1.299 5.341 -22.344 1.00 98.38 103 ARG A C 1
ATOM 791 O O . ARG A 1 103 ? -2.328 5.959 -22.097 1.00 98.38 103 ARG A O 1
ATOM 798 N N . VAL A 1 104 ? -0.969 4.196 -21.741 1.00 98.25 104 VAL A N 1
ATOM 799 C CA . VAL A 1 104 ? -1.832 3.553 -20.736 1.00 98.25 104 VAL A CA 1
ATOM 800 C C . VAL A 1 104 ? -2.082 4.487 -19.553 1.00 98.25 104 VAL A C 1
ATOM 802 O O . VAL A 1 104 ? -3.230 4.683 -19.170 1.00 98.25 104 VAL A O 1
ATOM 805 N N . LEU A 1 105 ? -1.042 5.121 -19.009 1.00 98.12 105 LEU A N 1
ATOM 806 C CA . LEU A 1 105 ? -1.184 6.073 -17.903 1.00 98.12 105 LEU A CA 1
ATOM 807 C C . LEU A 1 105 ? -2.001 7.314 -18.295 1.00 98.12 105 LEU A C 1
ATOM 809 O O . LEU A 1 105 ? -2.844 7.776 -17.523 1.00 98.12 105 LEU A O 1
ATOM 813 N N . ASN A 1 106 ? -1.769 7.851 -19.491 1.00 97.69 106 ASN A N 1
ATOM 814 C CA . ASN A 1 106 ? -2.435 9.044 -19.999 1.00 97.69 106 ASN A CA 1
ATOM 815 C C . ASN A 1 106 ? -3.944 8.829 -20.156 1.00 97.69 106 ASN A C 1
ATOM 817 O O . ASN A 1 106 ? -4.735 9.623 -19.646 1.00 97.69 106 ASN A O 1
ATOM 821 N N . GLU A 1 107 ? -4.331 7.715 -20.779 1.00 97.81 107 GLU A N 1
ATOM 822 C CA . GLU A 1 107 ? -5.728 7.360 -21.042 1.00 97.81 107 GLU A CA 1
ATOM 823 C C . GLU A 1 107 ? -6.489 6.953 -19.762 1.00 97.81 107 GLU A C 1
ATOM 825 O O . GLU A 1 107 ? -7.716 7.010 -19.737 1.00 97.81 107 GLU A O 1
ATOM 830 N N . ASN A 1 108 ? -5.786 6.613 -18.670 1.00 97.62 108 ASN A N 1
ATOM 831 C CA . ASN A 1 108 ? -6.381 6.057 -17.446 1.00 97.62 108 ASN A CA 1
ATOM 832 C C . ASN A 1 108 ? -6.168 6.926 -16.201 1.00 97.62 108 ASN A C 1
ATOM 834 O O . ASN A 1 108 ? -5.845 6.445 -15.118 1.00 97.62 108 ASN A O 1
ATOM 838 N N . GLY A 1 109 ? -6.368 8.237 -16.343 1.00 92.31 109 GLY A N 1
ATOM 839 C CA . GLY A 1 109 ? -6.460 9.148 -15.199 1.00 92.31 109 GLY A CA 1
ATOM 840 C C . GLY A 1 109 ? -5.119 9.638 -14.649 1.00 92.31 109 GLY A C 1
ATOM 841 O O . GLY A 1 109 ? -5.121 10.452 -13.726 1.00 92.31 109 GLY A O 1
ATOM 842 N N . TYR A 1 110 ? -3.990 9.239 -15.241 1.00 96.56 110 TYR A N 1
ATOM 843 C CA . TYR A 1 110 ? -2.642 9.594 -14.787 1.00 96.56 110 TYR A CA 1
ATOM 844 C C . TYR A 1 110 ? -1.883 10.526 -15.756 1.00 96.56 110 TYR A C 1
ATOM 846 O O . TYR A 1 110 ? -0.681 10.726 -15.608 1.00 96.56 110 TYR A O 1
ATOM 854 N N . ALA A 1 111 ? -2.580 11.169 -16.703 1.00 96.06 111 ALA A N 1
ATOM 855 C CA . ALA A 1 111 ? -2.010 12.052 -17.735 1.00 96.06 111 ALA A CA 1
ATOM 856 C C . ALA A 1 111 ? -1.045 13.135 -17.227 1.00 96.06 111 ALA A C 1
ATOM 858 O O . ALA A 1 111 ? -0.042 13.420 -17.866 1.00 96.06 111 ALA A O 1
ATOM 859 N N . ARG A 1 112 ? -1.297 13.731 -16.053 1.00 96.25 112 ARG A N 1
ATOM 860 C CA . ARG A 1 112 ? -0.402 14.760 -15.483 1.00 96.25 112 ARG A CA 1
ATOM 861 C C . ARG A 1 112 ? 1.006 14.226 -15.189 1.00 96.25 112 ARG A C 1
ATOM 863 O O . ARG A 1 112 ? 1.963 14.995 -15.182 1.00 96.25 112 ARG A O 1
ATOM 870 N N . PHE A 1 113 ? 1.108 12.939 -14.883 1.00 95.94 113 PHE A N 1
ATOM 871 C CA . PHE A 1 113 ? 2.323 12.288 -14.412 1.00 95.94 113 PHE A CA 1
ATOM 872 C C . PHE A 1 113 ? 2.713 11.106 -15.304 1.00 95.94 113 PHE A C 1
ATOM 874 O O . PHE A 1 113 ? 3.510 10.279 -14.888 1.00 95.94 113 PHE A O 1
ATOM 881 N N . ASP A 1 114 ? 2.174 11.003 -16.516 1.00 96.06 114 ASP A N 1
ATOM 882 C CA . ASP A 1 114 ? 2.343 9.839 -17.390 1.00 96.06 114 ASP A CA 1
ATOM 883 C C . ASP A 1 114 ? 3.809 9.564 -17.760 1.00 96.06 114 ASP A C 1
ATOM 885 O O . ASP A 1 114 ? 4.271 8.430 -17.682 1.00 96.06 114 ASP A O 1
ATOM 889 N N . ASN A 1 115 ? 4.570 10.605 -18.088 1.00 97.44 115 ASN A N 1
ATOM 890 C CA . ASN A 1 115 ? 5.974 10.521 -18.458 1.00 97.44 115 ASN A CA 1
ATOM 891 C C . ASN A 1 115 ? 6.821 10.063 -17.271 1.00 97.44 115 ASN A C 1
ATOM 893 O O . ASN A 1 115 ? 7.509 9.050 -17.356 1.00 97.44 115 ASN A O 1
ATOM 897 N N . VAL A 1 116 ? 6.732 10.787 -16.150 1.00 97.38 116 VAL A N 1
ATOM 898 C CA . VAL A 1 116 ? 7.495 10.451 -14.940 1.00 97.38 116 VAL A CA 1
ATOM 899 C C . VAL A 1 116 ? 7.047 9.116 -14.347 1.00 97.38 116 VAL A C 1
ATOM 901 O O . VAL A 1 116 ? 7.885 8.357 -13.878 1.00 97.38 116 VAL A O 1
ATOM 904 N N . GLY A 1 117 ? 5.753 8.803 -14.419 1.00 97.38 117 GLY A N 1
ATOM 905 C CA . GLY A 1 117 ? 5.165 7.548 -13.968 1.00 97.38 117 GLY A CA 1
ATOM 906 C C . GLY A 1 117 ? 5.654 6.365 -14.793 1.00 97.38 117 GLY A C 1
ATOM 907 O O . GLY A 1 117 ? 6.057 5.363 -14.220 1.00 97.38 117 GLY A O 1
ATOM 908 N N . ALA A 1 118 ? 5.716 6.491 -16.122 1.00 98.25 118 ALA A N 1
ATOM 909 C CA . ALA A 1 118 ? 6.284 5.451 -16.979 1.00 98.25 118 ALA A CA 1
ATOM 910 C C . ALA A 1 118 ? 7.763 5.189 -16.650 1.00 98.25 118 ALA A C 1
ATOM 912 O O . ALA A 1 118 ? 8.171 4.032 -16.537 1.00 98.25 118 ALA A O 1
ATOM 913 N N . ASP A 1 119 ? 8.548 6.250 -16.436 1.00 98.38 119 ASP A N 1
ATOM 914 C CA . ASP A 1 119 ? 9.962 6.135 -16.058 1.00 98.38 119 ASP A CA 1
ATOM 915 C C . ASP A 1 119 ? 10.129 5.500 -14.664 1.00 98.38 119 ASP A C 1
ATOM 917 O O . ASP A 1 119 ? 11.040 4.708 -14.433 1.00 98.38 119 ASP A O 1
ATOM 921 N N . GLN A 1 120 ? 9.237 5.825 -13.728 1.00 98.44 120 GLN A N 1
ATOM 922 C CA . GLN A 1 120 ? 9.202 5.277 -12.372 1.00 98.44 120 GLN A CA 1
ATOM 923 C C . GLN A 1 120 ? 8.787 3.799 -12.335 1.00 98.44 120 GLN A C 1
ATOM 925 O O . GLN A 1 120 ? 9.415 3.019 -11.623 1.00 98.44 120 GLN A O 1
ATOM 930 N N . ILE A 1 121 ? 7.778 3.396 -13.112 1.00 98.56 121 ILE A N 1
ATOM 931 C CA . ILE A 1 121 ? 7.336 1.996 -13.225 1.00 98.56 121 ILE A CA 1
ATOM 932 C C . ILE A 1 121 ? 8.453 1.133 -13.812 1.00 98.56 121 ILE A C 1
ATOM 934 O O . ILE A 1 121 ? 8.730 0.048 -13.303 1.00 98.56 121 ILE A O 1
ATOM 938 N N . ARG A 1 122 ? 9.129 1.623 -14.860 1.00 98.69 122 ARG A N 1
ATOM 939 C CA . ARG A 1 122 ? 10.272 0.915 -15.443 1.00 98.69 122 ARG A CA 1
ATOM 940 C C . ARG A 1 122 ? 11.406 0.763 -14.429 1.00 98.69 122 ARG A C 1
ATOM 942 O O . ARG A 1 122 ? 11.879 -0.349 -14.234 1.00 98.69 122 ARG A O 1
ATOM 949 N N . ALA A 1 123 ? 11.762 1.838 -13.724 1.00 98.69 123 ALA A N 1
ATOM 950 C CA . ALA A 1 123 ? 12.783 1.787 -12.678 1.00 98.69 123 ALA A CA 1
ATOM 951 C C . ALA A 1 123 ? 12.409 0.832 -11.527 1.00 98.69 123 ALA A C 1
ATOM 953 O O . ALA A 1 123 ? 13.281 0.170 -10.973 1.00 98.69 123 ALA A O 1
ATOM 954 N N . ALA A 1 124 ? 11.124 0.728 -11.170 1.00 98.69 124 ALA A N 1
ATOM 955 C CA . ALA A 1 124 ? 10.658 -0.243 -10.182 1.00 98.69 124 ALA A CA 1
ATOM 956 C C . ALA A 1 124 ? 10.823 -1.688 -10.682 1.00 98.69 124 ALA A C 1
ATOM 958 O O . ALA A 1 124 ? 11.265 -2.543 -9.922 1.00 98.69 124 ALA A O 1
ATOM 959 N N . ALA A 1 125 ? 10.509 -1.958 -11.954 1.00 98.69 125 ALA A N 1
ATOM 960 C CA . ALA A 1 125 ? 10.721 -3.270 -12.566 1.00 98.69 125 ALA A CA 1
ATOM 961 C C . ALA A 1 125 ? 12.212 -3.655 -12.606 1.00 98.69 125 ALA A C 1
ATOM 963 O O . ALA A 1 125 ? 12.556 -4.777 -12.246 1.00 98.69 125 ALA A O 1
ATOM 964 N N . GLU A 1 126 ? 13.090 -2.719 -12.983 1.00 98.69 126 GLU A N 1
ATOM 965 C CA . GLU A 1 126 ? 14.551 -2.904 -12.984 1.00 98.69 126 GLU A CA 1
ATOM 966 C C . GLU A 1 126 ? 15.064 -3.202 -11.567 1.00 98.69 126 GLU A C 1
ATOM 968 O O . GLU A 1 126 ? 15.724 -4.216 -11.349 1.00 98.69 126 GLU A O 1
ATOM 973 N N . LEU A 1 127 ? 14.669 -2.396 -10.574 1.00 98.69 127 LEU A N 1
ATOM 974 C CA . LEU A 1 127 ? 15.072 -2.595 -9.180 1.00 98.69 127 LEU A CA 1
ATOM 975 C C . LEU A 1 127 ? 14.624 -3.956 -8.632 1.00 98.69 127 LEU A C 1
ATOM 977 O O . LEU A 1 127 ? 15.410 -4.638 -7.975 1.00 98.69 127 LEU A O 1
ATOM 981 N N . VAL A 1 128 ? 13.368 -4.351 -8.870 1.00 98.62 128 VAL A N 1
ATOM 982 C CA . VAL A 1 128 ? 12.840 -5.624 -8.356 1.00 98.62 128 VAL A CA 1
ATOM 983 C C . VAL A 1 128 ? 13.525 -6.813 -9.010 1.00 98.62 128 VAL A C 1
ATOM 985 O O . VAL A 1 128 ? 13.895 -7.744 -8.300 1.00 98.62 128 VAL A O 1
ATOM 988 N N . ARG A 1 129 ? 13.784 -6.754 -10.316 1.00 98.62 129 ARG A N 1
ATOM 989 C CA . ARG A 1 129 ? 14.565 -7.783 -11.00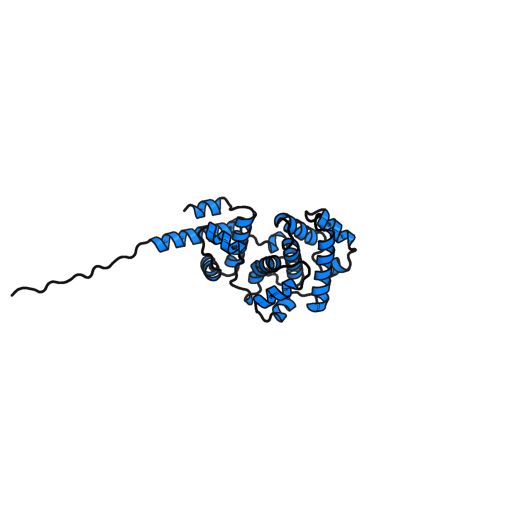0 1.00 98.62 129 ARG A CA 1
ATOM 990 C C . ARG A 1 129 ? 15.980 -7.895 -10.432 1.00 98.62 129 ARG A C 1
ATOM 992 O O . ARG A 1 129 ? 16.409 -8.973 -10.051 1.00 98.62 129 ARG A O 1
ATOM 999 N N . GLU A 1 130 ? 16.705 -6.783 -10.361 1.00 98.31 130 GLU A N 1
ATOM 1000 C CA . GLU A 1 130 ? 18.141 -6.795 -10.056 1.00 98.31 130 GLU A CA 1
ATOM 1001 C C . GLU A 1 130 ? 18.451 -7.001 -8.570 1.00 98.31 130 GLU A C 1
ATOM 1003 O O . GLU A 1 130 ? 19.431 -7.656 -8.222 1.00 98.31 130 GLU A O 1
ATOM 1008 N N . THR A 1 131 ? 17.646 -6.417 -7.680 1.00 98.31 131 THR A N 1
ATOM 1009 C CA . THR A 1 131 ? 17.918 -6.411 -6.230 1.00 98.31 131 THR A CA 1
ATOM 1010 C C . THR A 1 131 ? 17.129 -7.476 -5.480 1.00 98.31 131 THR A C 1
ATOM 1012 O O . THR A 1 131 ? 17.567 -7.930 -4.422 1.00 98.31 131 THR A O 1
ATOM 1015 N N . TYR A 1 132 ? 15.961 -7.848 -6.000 1.00 98.25 132 TYR A N 1
ATOM 1016 C CA . TYR A 1 132 ? 15.022 -8.741 -5.329 1.00 98.25 132 TYR A CA 1
ATOM 1017 C C . TYR A 1 132 ? 14.711 -9.999 -6.151 1.00 98.25 132 TYR A C 1
ATOM 1019 O O . TYR A 1 132 ? 13.785 -10.712 -5.789 1.00 98.25 132 TYR A O 1
ATOM 1027 N N . ASP A 1 133 ? 15.480 -10.300 -7.204 1.00 97.94 133 ASP A N 1
ATOM 1028 C CA . ASP A 1 133 ? 15.365 -11.529 -8.011 1.00 97.94 133 ASP A CA 1
ATOM 1029 C C . ASP A 1 133 ? 13.929 -11.780 -8.511 1.00 97.94 133 ASP A C 1
ATOM 1031 O O . ASP A 1 133 ? 13.334 -12.835 -8.300 1.00 97.94 133 ASP A O 1
ATOM 1035 N N . ASP A 1 134 ? 13.324 -10.730 -9.081 1.00 98.19 134 ASP A N 1
ATOM 1036 C CA . ASP A 1 134 ? 11.931 -10.688 -9.557 1.00 98.19 134 ASP A CA 1
ATOM 1037 C C . ASP A 1 134 ? 10.857 -10.916 -8.463 1.00 98.19 134 ASP A C 1
ATOM 1039 O O . ASP A 1 134 ? 9.659 -10.983 -8.760 1.00 98.19 134 ASP A O 1
ATOM 1043 N N . ASP A 1 135 ? 11.249 -10.965 -7.185 1.00 98.31 135 ASP A N 1
ATOM 1044 C CA . ASP A 1 135 ? 10.383 -11.308 -6.061 1.00 98.31 135 ASP A CA 1
ATOM 1045 C C . ASP A 1 135 ? 10.494 -10.333 -4.885 1.00 98.31 135 ASP A C 1
ATOM 1047 O O . ASP A 1 135 ? 11.388 -10.389 -4.042 1.00 98.31 135 ASP A O 1
ATOM 1051 N N . LEU A 1 136 ? 9.489 -9.467 -4.754 1.00 96.88 136 LEU A N 1
ATOM 1052 C CA . LEU A 1 136 ? 9.434 -8.470 -3.686 1.00 96.88 136 LEU A CA 1
ATOM 1053 C C . LEU A 1 136 ? 9.367 -9.078 -2.272 1.00 96.88 136 LEU A C 1
ATOM 1055 O O . LEU A 1 136 ? 9.605 -8.367 -1.299 1.00 96.88 136 LEU A O 1
ATOM 1059 N N . ARG A 1 137 ? 9.088 -10.374 -2.106 1.00 97.69 137 ARG A N 1
ATOM 1060 C CA . ARG A 1 137 ? 9.187 -11.023 -0.787 1.00 97.69 137 ARG A CA 1
ATOM 1061 C C . ARG A 1 137 ? 10.620 -10.989 -0.251 1.00 97.69 137 ARG A C 1
ATOM 1063 O O . ARG A 1 137 ? 10.800 -10.809 0.953 1.00 97.69 137 ARG A O 1
ATOM 1070 N N . ASN A 1 138 ? 11.622 -10.976 -1.132 1.00 98.19 138 ASN A N 1
ATOM 1071 C CA . ASN A 1 138 ? 13.027 -10.779 -0.769 1.00 98.19 138 ASN A CA 1
ATOM 1072 C C . ASN A 1 138 ? 13.282 -9.399 -0.130 1.00 98.19 138 ASN A C 1
ATOM 1074 O O . ASN A 1 138 ? 14.201 -9.249 0.676 1.00 98.19 138 ASN A O 1
ATOM 1078 N N . LEU A 1 139 ? 12.452 -8.382 -0.413 1.00 97.75 139 LEU A N 1
ATOM 1079 C CA . LEU A 1 139 ? 12.487 -7.098 0.305 1.00 97.75 139 LEU A CA 1
ATOM 1080 C C . LEU A 1 139 ? 12.112 -7.290 1.777 1.00 97.75 139 LEU A C 1
ATOM 1082 O O . LEU A 1 139 ? 12.810 -6.782 2.656 1.00 97.75 139 LEU A O 1
ATOM 1086 N N . ASN A 1 140 ? 11.038 -8.034 2.053 1.00 96.38 140 ASN A N 1
ATOM 1087 C CA . ASN A 1 140 ? 10.594 -8.327 3.417 1.00 96.38 140 ASN A CA 1
ATOM 1088 C C . ASN A 1 140 ? 11.623 -9.175 4.180 1.00 96.38 140 ASN A C 1
ATOM 1090 O O . ASN A 1 140 ? 11.946 -8.875 5.329 1.00 96.38 140 ASN A O 1
ATOM 1094 N N . GLU A 1 141 ? 12.201 -10.183 3.525 1.00 96.25 141 GLU A N 1
ATOM 1095 C CA . GLU A 1 141 ? 13.285 -10.990 4.098 1.00 96.25 141 GLU A CA 1
ATOM 1096 C C . GLU A 1 141 ? 14.509 -10.133 4.430 1.00 96.25 141 GLU A C 1
ATOM 1098 O O . GLU A 1 141 ? 15.028 -10.179 5.547 1.00 96.25 141 GLU A O 1
ATOM 1103 N N . ARG A 1 142 ? 14.928 -9.266 3.500 1.00 97.06 142 ARG A N 1
ATOM 1104 C CA . ARG A 1 142 ? 16.033 -8.323 3.714 1.00 97.06 142 ARG A CA 1
ATOM 1105 C C . ARG A 1 142 ? 15.741 -7.328 4.834 1.00 97.06 142 ARG A C 1
ATOM 1107 O O . ARG A 1 142 ? 16.679 -6.867 5.489 1.00 97.06 142 ARG A O 1
ATOM 1114 N N . ALA A 1 143 ? 14.476 -6.983 5.064 1.00 96.56 143 ALA A N 1
ATOM 1115 C CA . ALA A 1 143 ? 14.072 -6.164 6.198 1.00 96.56 143 ALA A CA 1
ATOM 1116 C C . ALA A 1 143 ? 14.193 -6.902 7.541 1.00 96.56 143 ALA A C 1
ATOM 1118 O O . ALA A 1 143 ? 14.238 -6.248 8.580 1.00 96.56 143 ALA A O 1
ATOM 1119 N N . GLY A 1 144 ? 14.290 -8.235 7.544 1.00 92.19 144 GLY A N 1
ATOM 1120 C CA . GLY A 1 144 ? 14.420 -9.036 8.761 1.00 92.19 144 GLY A CA 1
ATOM 1121 C C . GLY A 1 144 ? 13.196 -8.948 9.672 1.00 92.19 144 GLY A C 1
ATOM 1122 O O . GLY A 1 144 ? 13.336 -9.041 10.886 1.00 92.19 144 GLY A O 1
ATOM 1123 N N . GLY A 1 145 ? 12.014 -8.704 9.097 1.00 81.94 145 GLY A N 1
ATOM 1124 C CA . GLY A 1 145 ? 10.774 -8.523 9.852 1.00 81.94 145 GLY A CA 1
ATOM 1125 C C . GLY A 1 145 ? 10.639 -7.177 10.574 1.00 81.94 145 GLY A C 1
ATOM 1126 O O . GLY A 1 145 ? 9.689 -7.017 11.327 1.00 81.94 145 GLY A O 1
ATOM 1127 N N . ASP A 1 146 ? 11.542 -6.213 10.354 1.00 93.38 146 ASP A N 1
ATOM 1128 C CA . ASP A 1 146 ? 11.442 -4.865 10.930 1.00 93.38 146 ASP A CA 1
ATOM 1129 C C . ASP A 1 146 ? 10.520 -3.963 10.074 1.00 93.38 146 ASP A C 1
ATOM 1131 O O . ASP A 1 146 ? 10.884 -3.622 8.937 1.00 93.38 146 ASP A O 1
ATOM 1135 N N . PRO A 1 147 ? 9.363 -3.502 10.601 1.00 94.25 147 PRO A N 1
ATOM 1136 C CA . PRO A 1 147 ? 8.445 -2.625 9.874 1.00 94.25 147 PRO A CA 1
ATOM 1137 C C . PRO A 1 147 ? 9.079 -1.318 9.402 1.00 94.25 147 PRO A C 1
ATOM 1139 O O . PRO A 1 147 ? 8.803 -0.857 8.291 1.00 94.25 147 PRO A O 1
ATOM 1142 N N . ALA A 1 148 ? 9.942 -0.707 10.217 1.00 95.50 148 ALA A N 1
ATOM 1143 C CA . ALA A 1 148 ? 10.604 0.542 9.859 1.00 95.50 148 ALA A CA 1
ATOM 1144 C C . ALA A 1 148 ? 11.568 0.322 8.689 1.00 95.50 148 ALA A C 1
ATOM 1146 O O . ALA A 1 148 ? 11.654 1.147 7.771 1.00 95.50 148 ALA A O 1
ATOM 1147 N N . ARG A 1 149 ? 12.249 -0.827 8.674 1.00 97.69 149 ARG A N 1
AT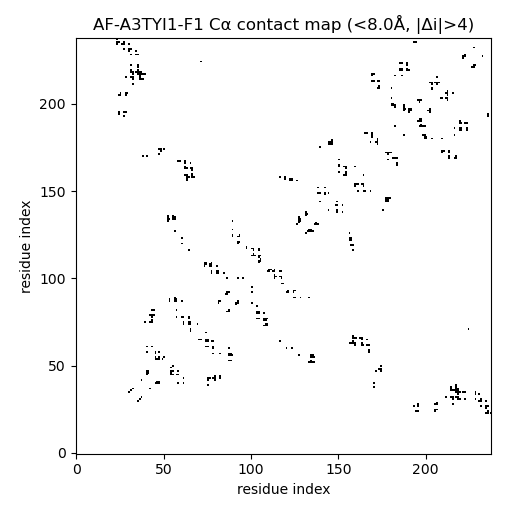OM 1148 C CA . ARG A 1 149 ? 13.135 -1.209 7.577 1.00 97.69 149 ARG A CA 1
ATOM 1149 C C . ARG A 1 149 ? 12.373 -1.556 6.302 1.00 97.69 149 ARG A C 1
ATOM 1151 O O . ARG A 1 149 ? 12.813 -1.117 5.242 1.00 97.69 149 ARG A O 1
ATOM 1158 N N . VAL A 1 150 ? 11.225 -2.237 6.381 1.00 98.19 150 VAL A N 1
ATOM 1159 C CA . VAL A 1 150 ? 10.348 -2.450 5.210 1.00 98.19 150 VAL A CA 1
ATOM 1160 C C . VAL A 1 150 ? 9.959 -1.105 4.595 1.00 98.19 150 VAL A C 1
ATOM 1162 O O . VAL A 1 150 ? 10.162 -0.890 3.402 1.00 98.19 150 VAL A O 1
ATOM 1165 N N . ARG A 1 151 ? 9.487 -0.153 5.412 1.00 98.12 151 ARG A N 1
ATOM 1166 C CA . ARG A 1 151 ? 9.123 1.198 4.948 1.00 98.12 151 ARG A CA 1
ATOM 1167 C C . ARG A 1 151 ? 10.286 1.936 4.299 1.00 98.12 151 ARG A C 1
ATOM 1169 O O . ARG A 1 151 ? 10.078 2.664 3.330 1.00 98.12 151 ARG A O 1
ATOM 1176 N N . LYS A 1 152 ? 11.496 1.778 4.835 1.00 98.31 152 LYS A N 1
ATOM 1177 C CA . LYS A 1 152 ? 12.707 2.386 4.277 1.00 98.31 152 LYS A CA 1
ATOM 1178 C C . LYS A 1 152 ? 13.066 1.781 2.918 1.00 98.31 152 LYS A C 1
ATOM 1180 O O . LYS A 1 152 ? 13.305 2.539 1.988 1.00 98.31 152 LYS A O 1
ATOM 1185 N N . LEU A 1 153 ? 13.050 0.452 2.793 1.00 98.56 153 LEU A N 1
ATOM 1186 C CA . LEU A 1 153 ? 13.342 -0.243 1.534 1.00 98.56 153 LEU A CA 1
ATOM 1187 C C . LEU A 1 153 ? 12.295 0.067 0.455 1.00 98.56 153 LEU A C 1
ATOM 1189 O O . LEU A 1 153 ? 12.649 0.283 -0.699 1.00 98.56 153 LEU A O 1
ATOM 1193 N N . LEU A 1 154 ? 11.013 0.165 0.821 1.00 98.62 154 LEU A N 1
ATOM 1194 C CA . LEU A 1 154 ? 9.959 0.595 -0.106 1.00 98.62 154 LEU A CA 1
ATOM 1195 C C . LEU A 1 154 ? 10.225 2.002 -0.664 1.00 98.62 154 LEU A C 1
ATOM 1197 O O . LEU A 1 154 ? 9.965 2.247 -1.836 1.00 98.62 154 LEU A O 1
ATOM 1201 N N . GLN A 1 155 ? 10.783 2.911 0.140 1.00 98.56 155 GLN A N 1
ATOM 1202 C CA . GLN A 1 155 ? 11.136 4.271 -0.289 1.00 98.56 155 GLN A CA 1
ATOM 1203 C C . GLN A 1 155 ? 12.392 4.343 -1.177 1.00 98.56 155 GLN A C 1
ATOM 1205 O O . GLN A 1 155 ? 12.676 5.400 -1.739 1.00 98.56 155 GLN A O 1
ATOM 1210 N N . GLU A 1 156 ? 13.136 3.245 -1.350 1.00 98.00 156 GLU A N 1
ATOM 1211 C CA . GLU A 1 156 ? 14.198 3.158 -2.366 1.00 98.00 156 GLU A CA 1
ATOM 1212 C C . GLU A 1 156 ? 13.610 3.032 -3.783 1.00 98.00 156 GLU A C 1
ATOM 1214 O O . GLU A 1 156 ? 14.256 3.390 -4.770 1.00 98.00 156 GLU A O 1
ATOM 1219 N N . VAL A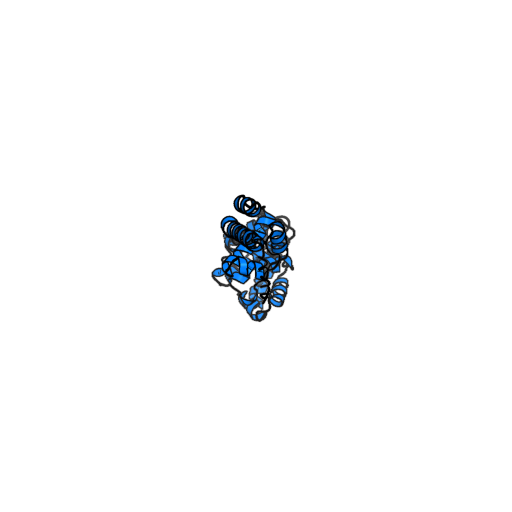 1 157 ? 12.352 2.590 -3.899 1.00 98.44 157 VAL A N 1
ATOM 1220 C CA . VAL A 1 157 ? 11.621 2.550 -5.167 1.00 98.44 157 VAL A CA 1
ATOM 1221 C C . VAL A 1 157 ? 11.274 3.976 -5.586 1.00 98.44 157 VAL A C 1
ATOM 1223 O O . VAL A 1 157 ? 10.523 4.693 -4.919 1.00 98.44 157 VAL A O 1
ATOM 1226 N N . LYS A 1 158 ? 11.797 4.402 -6.738 1.00 98.12 158 LYS A N 1
ATOM 1227 C CA . LYS A 1 158 ? 11.608 5.765 -7.248 1.00 98.12 158 LYS A CA 1
ATOM 1228 C C . LYS A 1 158 ? 10.122 6.118 -7.346 1.00 98.12 158 LYS A C 1
ATOM 1230 O O . LYS A 1 158 ? 9.392 5.517 -8.120 1.00 98.12 158 LYS A O 1
ATOM 1235 N N . GLY A 1 159 ? 9.690 7.156 -6.636 1.00 97.19 159 GLY A N 1
ATOM 1236 C CA . GLY A 1 159 ? 8.289 7.596 -6.633 1.00 97.19 159 GLY A CA 1
ATOM 1237 C C . GLY A 1 159 ? 7.470 7.107 -5.440 1.00 97.19 159 GLY A C 1
ATOM 1238 O O . GLY A 1 159 ? 6.349 7.574 -5.286 1.00 97.19 159 GLY A O 1
ATOM 1239 N N . ILE A 1 160 ? 8.025 6.259 -4.567 1.00 98.44 160 ILE A N 1
ATOM 1240 C CA . ILE A 1 160 ? 7.419 5.916 -3.277 1.00 98.44 160 ILE A CA 1
ATOM 1241 C C . ILE A 1 160 ? 7.983 6.833 -2.187 1.00 98.44 160 ILE A C 1
ATOM 1243 O O . ILE A 1 160 ? 9.165 6.789 -1.863 1.00 98.44 160 ILE A O 1
ATOM 1247 N N . GLY A 1 161 ? 7.121 7.674 -1.615 1.00 97.56 161 GLY A N 1
ATOM 1248 C CA . GLY A 1 161 ? 7.395 8.399 -0.372 1.00 97.56 161 GLY A CA 1
ATOM 1249 C C . GLY A 1 161 ? 6.837 7.672 0.855 1.00 97.56 161 GLY A C 1
ATOM 1250 O O . GLY A 1 161 ? 6.316 6.560 0.752 1.00 97.56 161 GLY A O 1
ATOM 1251 N N . SER A 1 162 ? 6.875 8.333 2.016 1.00 96.69 162 SER A N 1
ATOM 1252 C CA . SER A 1 162 ? 6.309 7.804 3.269 1.00 96.69 162 SER A CA 1
ATOM 1253 C C . SER A 1 162 ? 4.849 7.369 3.117 1.00 96.69 162 SER A C 1
ATOM 1255 O O . SER A 1 162 ? 4.499 6.261 3.504 1.00 96.69 162 SER A O 1
ATOM 1257 N N . THR A 1 163 ? 4.017 8.182 2.458 1.00 95.75 163 THR A N 1
ATOM 1258 C CA . THR A 1 163 ? 2.609 7.850 2.191 1.00 95.75 163 THR A CA 1
ATOM 1259 C C . THR A 1 163 ? 2.451 6.589 1.341 1.00 95.75 163 THR A C 1
ATOM 1261 O O . THR A 1 163 ? 1.606 5.754 1.647 1.00 95.75 163 THR A O 1
ATOM 1264 N N . GLY A 1 164 ? 3.264 6.411 0.294 1.00 97.69 164 GLY A N 1
ATOM 1265 C CA . GLY A 1 164 ? 3.232 5.194 -0.522 1.00 97.69 164 GLY A CA 1
ATOM 1266 C C . GLY A 1 164 ? 3.623 3.953 0.285 1.00 97.69 164 GLY A C 1
ATOM 1267 O O . GLY A 1 164 ? 2.954 2.926 0.201 1.00 97.69 164 GLY A O 1
ATOM 1268 N N . ALA A 1 165 ? 4.649 4.064 1.135 1.00 98.31 165 ALA A N 1
ATOM 1269 C CA . ALA A 1 165 ? 5.042 2.985 2.040 1.00 98.31 165 ALA A CA 1
ATOM 1270 C C . ALA A 1 165 ? 3.945 2.667 3.078 1.00 98.31 165 ALA A C 1
ATOM 1272 O O . ALA A 1 165 ? 3.688 1.503 3.379 1.00 98.31 165 ALA A O 1
ATOM 1273 N N . ASP A 1 166 ? 3.254 3.681 3.607 1.00 97.44 166 ASP A N 1
ATOM 1274 C CA . ASP A 1 166 ? 2.080 3.533 4.481 1.00 97.44 166 ASP A CA 1
ATOM 1275 C C . ASP A 1 166 ? 0.946 2.780 3.795 1.00 97.44 166 ASP A C 1
ATOM 1277 O O . ASP A 1 166 ? 0.449 1.801 4.351 1.00 97.44 166 ASP A O 1
ATOM 1281 N N . ILE A 1 167 ? 0.604 3.159 2.564 1.00 97.75 167 ILE A N 1
ATOM 1282 C CA . ILE A 1 167 ? -0.399 2.464 1.752 1.00 97.75 167 ILE A CA 1
ATOM 1283 C C . ILE A 1 167 ? -0.012 1.001 1.534 1.00 97.75 167 ILE A C 1
ATOM 1285 O O . ILE A 1 167 ? -0.832 0.127 1.806 1.00 97.75 167 ILE A O 1
ATOM 1289 N N . PHE A 1 168 ? 1.226 0.730 1.109 1.00 98.50 168 PHE A N 1
ATOM 1290 C CA . PHE A 1 168 ? 1.687 -0.636 0.868 1.00 98.50 168 PHE A CA 1
ATOM 1291 C C . PHE A 1 168 ? 1.579 -1.494 2.135 1.00 98.50 168 PHE A C 1
ATOM 1293 O O . PHE A 1 168 ? 0.962 -2.563 2.114 1.00 98.50 168 PHE A O 1
ATOM 1300 N N . CYS A 1 169 ? 2.146 -1.010 3.248 1.00 98.06 169 CYS A N 1
ATOM 1301 C CA . CYS A 1 169 ? 2.203 -1.757 4.502 1.00 98.06 169 CYS A CA 1
ATOM 1302 C C . CYS A 1 169 ? 0.821 -1.989 5.123 1.00 98.06 169 CYS A C 1
ATOM 1304 O O . CYS A 1 169 ? 0.629 -3.029 5.748 1.00 98.06 169 CYS A O 1
ATOM 1306 N N . ARG A 1 170 ? -0.142 -1.071 4.934 1.00 97.88 170 ARG A N 1
ATOM 1307 C CA . ARG A 1 170 ? -1.516 -1.199 5.455 1.00 97.88 170 ARG A CA 1
ATOM 1308 C C . ARG A 1 170 ? -2.109 -2.565 5.122 1.00 97.88 170 ARG A C 1
ATOM 1310 O O . ARG A 1 170 ? -2.573 -3.256 6.022 1.00 97.88 170 ARG A O 1
ATOM 1317 N N . GLU A 1 171 ? -2.032 -2.964 3.854 1.00 98.12 171 GLU A N 1
ATOM 1318 C CA . GLU A 1 171 ? -2.589 -4.236 3.385 1.00 98.12 171 GLU A CA 1
ATOM 1319 C C . GLU A 1 171 ? -1.582 -5.383 3.410 1.00 98.12 171 GLU A C 1
ATOM 1321 O O . GLU A 1 171 ? -1.981 -6.531 3.597 1.00 98.12 171 GLU A O 1
ATOM 1326 N N . ALA A 1 172 ? -0.277 -5.100 3.320 1.00 97.94 172 ALA A N 1
ATOM 1327 C CA . ALA A 1 172 ? 0.748 -6.139 3.400 1.00 97.94 172 ALA A CA 1
ATOM 1328 C C . ALA A 1 172 ? 0.701 -6.925 4.724 1.00 97.94 172 ALA A C 1
ATOM 1330 O O . ALA A 1 172 ? 1.014 -8.113 4.722 1.00 97.94 172 ALA A O 1
ATOM 1331 N N . GLN A 1 173 ? 0.219 -6.320 5.819 1.00 96.69 173 GLN A N 1
ATOM 1332 C CA . GLN A 1 173 ? -0.061 -6.989 7.104 1.00 96.69 173 GLN A CA 1
ATOM 1333 C C . GLN A 1 173 ? -0.971 -8.228 6.977 1.00 96.69 173 GLN A C 1
ATOM 1335 O O . GLN A 1 173 ? -0.891 -9.147 7.799 1.00 96.69 173 GLN A O 1
ATOM 1340 N N . MET A 1 174 ? -1.800 -8.301 5.925 1.00 95.38 174 MET A N 1
ATOM 1341 C CA . MET A 1 174 ? -2.620 -9.478 5.613 1.00 95.38 174 MET A CA 1
ATOM 1342 C C . MET A 1 174 ? -1.767 -10.749 5.475 1.00 95.38 174 MET A C 1
ATOM 1344 O O . MET A 1 174 ? -2.206 -11.837 5.844 1.00 95.38 174 MET A O 1
ATOM 1348 N N . VAL A 1 175 ? -0.528 -10.606 4.997 1.00 96.44 175 VAL A N 1
ATOM 1349 C CA . VAL A 1 175 ? 0.399 -11.714 4.734 1.00 96.44 175 VAL A CA 1
ATOM 1350 C C . VAL A 1 175 ? 1.666 -11.587 5.580 1.00 96.44 175 VAL A C 1
ATOM 1352 O O . VAL A 1 175 ? 2.023 -12.529 6.283 1.00 96.44 175 VAL A O 1
ATOM 1355 N N . TRP A 1 176 ? 2.315 -10.420 5.581 1.00 96.19 176 TRP A N 1
ATOM 1356 C CA . TRP A 1 176 ? 3.546 -10.147 6.325 1.00 96.19 176 TRP A CA 1
ATOM 1357 C C . TRP A 1 176 ? 3.224 -9.789 7.779 1.00 96.19 176 TRP A C 1
ATOM 1359 O O . TRP A 1 176 ? 3.090 -8.620 8.139 1.00 96.19 176 TRP A O 1
ATOM 1369 N N . THR A 1 177 ? 3.099 -10.811 8.627 1.00 92.25 177 THR A N 1
ATOM 1370 C CA . THR A 1 177 ? 2.721 -10.679 10.048 1.00 92.25 177 THR A CA 1
ATOM 1371 C C . THR A 1 177 ? 3.623 -9.741 10.843 1.00 92.25 177 THR A C 1
ATOM 1373 O O . THR A 1 177 ? 3.130 -9.040 11.717 1.00 92.25 177 THR A O 1
ATOM 1376 N N . GLY A 1 178 ? 4.919 -9.682 10.520 1.00 92.38 178 GLY A N 1
ATOM 1377 C CA . GLY A 1 178 ? 5.883 -8.819 11.209 1.00 92.38 178 GLY A CA 1
ATOM 1378 C C . GLY A 1 178 ? 5.609 -7.319 11.073 1.00 92.38 178 GLY A C 1
ATOM 1379 O O . GLY A 1 178 ? 6.170 -6.547 11.835 1.00 92.38 178 GLY A O 1
ATOM 1380 N N . LEU A 1 179 ? 4.746 -6.898 10.138 1.00 94.00 179 LEU A N 1
ATOM 1381 C CA . LEU A 1 179 ? 4.375 -5.493 9.952 1.00 94.00 179 LEU A CA 1
ATOM 1382 C C . LEU A 1 179 ? 3.369 -4.962 10.977 1.00 94.00 179 LEU A C 1
ATOM 1384 O O . LEU A 1 179 ? 3.213 -3.743 11.063 1.00 94.00 179 LEU A O 1
ATOM 1388 N N . GLY A 1 180 ? 2.630 -5.844 11.651 1.00 89.56 180 GLY A N 1
ATOM 1389 C CA . GLY A 1 180 ? 1.430 -5.471 12.390 1.00 89.56 180 GLY A CA 1
ATOM 1390 C C . GLY A 1 180 ? 1.449 -5.806 13.881 1.00 89.56 180 GLY A C 1
ATOM 1391 O O . GLY A 1 180 ? 2.258 -6.632 14.306 1.00 89.56 180 GLY A O 1
ATOM 1392 N N . PRO A 1 181 ? 0.536 -5.188 14.653 1.00 95.38 181 PRO A N 1
ATOM 1393 C CA . PRO A 1 181 ? -0.476 -4.231 14.188 1.00 95.38 181 PRO A CA 1
ATOM 1394 C C . PRO A 1 181 ? 0.085 -2.813 13.986 1.00 95.38 181 PRO A C 1
ATOM 1396 O O . PRO A 1 181 ? 0.696 -2.222 14.870 1.00 95.38 181 PRO A O 1
ATOM 1399 N N . THR A 1 182 ? -0.155 -2.226 12.811 1.00 95.38 182 THR A N 1
ATOM 1400 C CA . THR A 1 182 ? 0.108 -0.810 12.526 1.00 95.38 182 THR A CA 1
ATOM 1401 C C . THR A 1 182 ? -1.046 -0.186 11.749 1.00 95.38 182 THR A C 1
ATOM 1403 O O . THR A 1 182 ? -1.670 -0.821 10.898 1.00 95.38 182 THR A O 1
ATOM 1406 N N . ALA A 1 183 ? -1.311 1.089 12.026 1.00 97.00 183 ALA A N 1
ATOM 1407 C CA . ALA A 1 183 ? -2.296 1.901 11.326 1.00 97.00 183 ALA A CA 1
ATOM 1408 C C . ALA A 1 183 ? -1.651 3.233 10.935 1.00 97.00 183 ALA A C 1
ATOM 1410 O O . ALA A 1 183 ? -1.016 3.890 11.760 1.00 97.00 183 ALA A O 1
ATOM 1411 N N . ASP A 1 184 ? -1.779 3.626 9.669 1.00 95.31 184 ASP A N 1
ATOM 1412 C CA . ASP A 1 184 ? -1.296 4.928 9.218 1.00 95.31 184 ASP A CA 1
ATOM 1413 C C . ASP A 1 184 ? -2.191 6.070 9.704 1.00 95.31 184 ASP A C 1
ATOM 1415 O O . ASP A 1 184 ? -3.341 5.883 10.113 1.00 95.31 184 ASP A O 1
ATOM 1419 N N . ARG A 1 185 ? -1.645 7.287 9.637 1.00 96.12 185 ARG A N 1
ATOM 1420 C CA . ARG A 1 185 ? -2.278 8.480 10.199 1.00 96.12 185 ARG A CA 1
ATOM 1421 C C . ARG A 1 185 ? -3.675 8.744 9.632 1.00 96.12 185 ARG A C 1
ATOM 1423 O O . ARG A 1 185 ? -4.547 9.144 10.393 1.00 96.12 185 ARG A O 1
ATOM 1430 N N . LEU A 1 186 ? -3.901 8.469 8.342 1.00 96.75 186 LEU A N 1
ATOM 1431 C CA . LEU A 1 186 ? -5.212 8.635 7.706 1.00 96.75 186 LEU A CA 1
ATOM 1432 C C . LEU A 1 186 ? -6.273 7.756 8.385 1.00 96.75 186 LEU A C 1
ATOM 1434 O O . LEU A 1 186 ? -7.368 8.236 8.670 1.00 96.75 186 LEU A O 1
ATOM 1438 N N . CYS A 1 187 ? -5.942 6.491 8.667 1.00 98.38 187 CYS A N 1
ATOM 1439 C CA . CYS A 1 187 ? -6.839 5.579 9.376 1.00 98.38 187 CYS A CA 1
ATOM 1440 C C . CYS A 1 187 ? -7.111 6.040 10.806 1.00 98.38 187 CYS A C 1
ATOM 1442 O O . CYS A 1 187 ? -8.265 6.044 11.221 1.00 98.38 187 CYS A O 1
ATOM 1444 N N . LEU A 1 188 ? -6.067 6.423 11.548 1.00 98.56 188 LEU A N 1
ATOM 1445 C CA . LEU A 1 188 ? -6.207 6.851 12.942 1.00 98.56 188 LEU A CA 1
ATOM 1446 C C . LEU A 1 188 ? -7.044 8.132 13.059 1.00 98.56 188 LEU A C 1
ATOM 1448 O O . LEU A 1 188 ? -7.975 8.180 13.855 1.00 98.56 188 LEU A O 1
ATOM 1452 N N . ASP A 1 189 ? -6.791 9.126 12.204 1.00 98.38 189 ASP A N 1
ATOM 1453 C CA . ASP A 1 189 ? -7.577 10.364 12.177 1.00 98.38 189 ASP A CA 1
ATOM 1454 C C . ASP A 1 189 ? -9.055 10.093 11.844 1.00 98.38 189 ASP A C 1
ATOM 1456 O O . ASP A 1 189 ? -9.948 10.724 12.412 1.00 98.38 189 ASP A O 1
ATOM 1460 N N . GLN A 1 190 ? -9.341 9.158 10.928 1.00 98.44 190 GLN A N 1
ATOM 1461 C CA . GLN A 1 190 ? -10.722 8.782 10.613 1.00 98.44 190 GLN A CA 1
ATOM 1462 C C . GLN A 1 190 ? -11.374 7.957 11.727 1.00 98.44 190 GLN A C 1
ATOM 1464 O O . GLN A 1 190 ? -12.561 8.136 11.986 1.00 98.44 190 GLN A O 1
ATOM 1469 N N . ALA A 1 191 ? -10.615 7.100 12.411 1.00 98.31 191 ALA A N 1
ATOM 1470 C CA . ALA A 1 191 ? -11.097 6.372 13.579 1.00 98.31 191 ALA A CA 1
ATOM 1471 C C . ALA A 1 191 ? -11.556 7.351 14.670 1.00 98.31 191 ALA A C 1
ATOM 1473 O O . ALA A 1 191 ? -12.692 7.246 15.127 1.00 98.31 191 ALA A O 1
ATOM 1474 N N . GLY A 1 192 ? -10.744 8.365 14.991 1.00 97.06 192 GLY A N 1
ATOM 1475 C CA . GLY A 1 192 ? -11.101 9.394 15.973 1.00 97.06 192 GLY A CA 1
ATOM 1476 C C . GLY A 1 192 ? -12.369 10.173 15.606 1.00 97.06 192 GLY A C 1
ATOM 1477 O O . GLY A 1 192 ? -13.242 10.370 16.451 1.00 97.06 192 GLY A O 1
A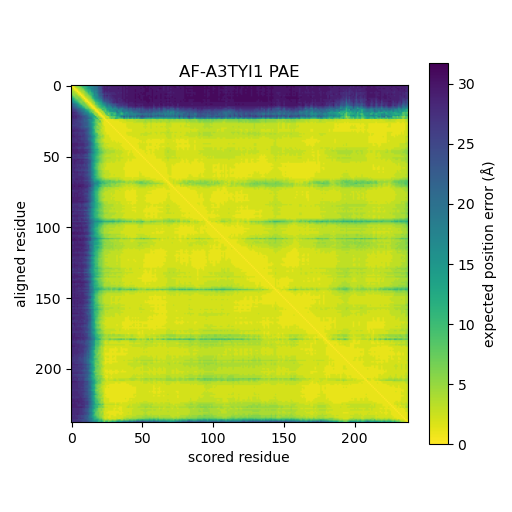TOM 1478 N N . LYS A 1 193 ? -12.539 10.550 14.328 1.00 96.69 193 LYS A N 1
ATOM 1479 C CA . LYS A 1 193 ? -13.771 11.213 13.841 1.00 96.69 193 LYS A CA 1
ATOM 1480 C C . LYS A 1 193 ? -15.026 10.354 14.000 1.00 96.69 193 LYS A C 1
ATOM 1482 O O . LYS A 1 193 ? -16.103 10.899 14.213 1.00 96.69 193 LYS A O 1
ATOM 1487 N N . LEU A 1 194 ? -14.870 9.038 13.900 1.00 96.06 194 LEU A N 1
ATOM 1488 C CA . LEU A 1 194 ? -15.933 8.047 14.053 1.00 96.06 194 LEU A CA 1
ATOM 1489 C C . LEU A 1 194 ? -16.129 7.587 15.506 1.00 96.06 194 LEU A C 1
ATOM 1491 O O . LEU A 1 194 ? -16.931 6.693 15.752 1.00 96.06 194 LEU A O 1
ATOM 1495 N N . GLY A 1 195 ? -15.393 8.148 16.472 1.00 94.94 195 GLY A N 1
ATOM 1496 C CA . GLY A 1 195 ? -15.461 7.729 17.876 1.00 94.94 195 GLY A CA 1
ATOM 1497 C C . GLY A 1 195 ? -14.799 6.376 18.170 1.00 94.94 195 GLY A C 1
ATOM 1498 O O . GLY A 1 195 ? -14.974 5.831 19.258 1.00 94.94 195 GLY A O 1
ATOM 1499 N N . LEU A 1 196 ? -14.026 5.833 17.227 1.00 97.12 196 LEU A N 1
ATOM 1500 C CA . LEU A 1 196 ? -13.226 4.624 17.411 1.00 97.12 196 LEU A CA 1
ATOM 1501 C C . LEU A 1 196 ? -11.874 4.943 18.080 1.00 97.12 196 LEU A C 1
ATOM 1503 O O . LEU A 1 196 ? -11.415 6.086 18.043 1.00 97.12 196 LEU A O 1
ATOM 1507 N N . PRO A 1 197 ? -11.186 3.941 18.663 1.00 96.75 197 PRO A N 1
ATOM 1508 C CA . PRO A 1 197 ? -9.846 4.136 19.210 1.00 96.75 197 PRO A CA 1
ATOM 1509 C C . PRO A 1 197 ? -8.839 4.623 18.156 1.00 96.75 197 PRO A C 1
ATOM 1511 O O . PRO A 1 197 ? -8.692 4.017 17.098 1.00 96.75 197 PRO A O 1
ATOM 1514 N N . GLU A 1 198 ? -8.073 5.663 18.481 1.00 97.50 198 GLU A N 1
ATOM 1515 C CA . GLU A 1 198 ? -6.952 6.162 17.666 1.00 97.50 198 GLU A CA 1
ATOM 1516 C C . GLU A 1 198 ? -5.648 5.389 17.947 1.00 97.50 198 GLU A C 1
ATOM 1518 O O . GLU A 1 198 ? -4.571 5.969 18.080 1.00 97.50 198 GLU A O 1
ATOM 1523 N N . ASP A 1 199 ? -5.743 4.065 18.069 1.00 97.88 199 ASP A N 1
ATOM 1524 C CA . ASP A 1 199 ? -4.630 3.182 18.413 1.00 97.88 199 ASP A CA 1
ATOM 1525 C C . ASP A 1 199 ? -4.728 1.861 17.639 1.00 97.88 199 ASP A C 1
ATOM 1527 O O . ASP A 1 199 ? -5.801 1.262 17.553 1.00 97.88 199 ASP A O 1
ATOM 1531 N N . ALA A 1 200 ? -3.614 1.418 17.051 1.00 97.44 200 ALA A N 1
ATOM 1532 C CA . ALA A 1 200 ? -3.605 0.258 16.164 1.00 97.44 200 ALA A CA 1
ATOM 1533 C C . ALA A 1 200 ? -3.916 -1.055 16.899 1.00 97.44 200 ALA A C 1
ATOM 1535 O O . ALA A 1 200 ? -4.676 -1.864 16.370 1.00 97.44 200 ALA A O 1
ATOM 1536 N N . GLU A 1 201 ? -3.383 -1.248 18.109 1.00 97.62 201 GLU A N 1
ATOM 1537 C CA . GLU A 1 201 ? -3.618 -2.458 18.907 1.00 97.62 201 GLU A CA 1
ATOM 1538 C C . GLU A 1 201 ? -5.090 -2.539 19.318 1.00 97.62 201 GLU A C 1
ATOM 1540 O O . GLU A 1 201 ? -5.745 -3.556 19.102 1.00 97.62 201 GLU A O 1
ATOM 1545 N N . LYS A 1 202 ? -5.671 -1.430 19.789 1.00 97.81 202 LYS A N 1
ATOM 1546 C CA . LYS A 1 202 ? -7.099 -1.376 20.146 1.00 97.81 202 LYS A CA 1
ATOM 1547 C C . LYS A 1 202 ? -8.023 -1.584 18.948 1.00 97.81 202 LYS A C 1
ATOM 1549 O O . LYS A 1 202 ? -9.092 -2.176 19.093 1.00 97.81 202 LYS A O 1
ATOM 1554 N N . LEU A 1 203 ? -7.649 -1.089 17.767 1.00 98.12 203 LEU A N 1
ATOM 1555 C CA . LEU A 1 203 ? -8.402 -1.341 16.535 1.00 98.12 203 LEU A CA 1
ATOM 1556 C C . LEU A 1 203 ? -8.310 -2.813 16.106 1.00 98.12 203 LEU A C 1
ATOM 1558 O O . LEU A 1 203 ? -9.302 -3.359 15.619 1.00 98.12 203 LEU A O 1
ATOM 1562 N N . GLU A 1 204 ? -7.163 -3.469 16.298 1.00 97.56 204 GLU A N 1
ATOM 1563 C CA . GLU A 1 204 ? -7.016 -4.905 16.043 1.00 97.56 204 GLU A CA 1
ATOM 1564 C C . GLU A 1 204 ? -7.849 -5.737 17.028 1.00 97.56 204 GLU A C 1
ATOM 1566 O O . GLU A 1 204 ? -8.609 -6.607 16.595 1.00 97.56 204 GLU A O 1
ATOM 1571 N N . GLU A 1 205 ? -7.797 -5.418 18.324 1.00 96.69 205 GLU A N 1
ATOM 1572 C CA . GLU A 1 205 ? -8.641 -6.036 19.355 1.00 96.69 205 GLU A CA 1
ATOM 1573 C C . GLU A 1 205 ? -10.133 -5.894 19.024 1.00 96.69 205 GLU A C 1
ATOM 1575 O O . GLU A 1 205 ? -10.903 -6.851 19.141 1.00 96.69 205 GLU A O 1
ATOM 1580 N N . LEU A 1 206 ? -10.546 -4.709 18.564 1.00 96.38 206 LEU A N 1
ATOM 1581 C CA . LEU A 1 206 ? -11.922 -4.433 18.160 1.00 96.38 206 LEU A CA 1
ATOM 1582 C C . LEU A 1 206 ? -12.338 -5.247 16.928 1.00 96.38 206 LEU A C 1
ATOM 1584 O O . LEU A 1 206 ? -13.469 -5.736 16.855 1.00 96.38 206 LEU A O 1
ATOM 1588 N N . ALA A 1 207 ? -11.434 -5.394 15.959 1.00 96.56 207 ALA A N 1
ATOM 1589 C CA . ALA A 1 207 ? -11.670 -6.187 14.761 1.00 96.56 207 ALA A CA 1
ATOM 1590 C C . ALA A 1 207 ? -11.698 -7.699 15.052 1.00 96.56 207 ALA A C 1
ATOM 1592 O O . ALA A 1 207 ? -12.391 -8.437 14.344 1.00 96.56 207 ALA A O 1
ATOM 1593 N N . GLY A 1 208 ? -10.983 -8.143 16.090 1.00 95.69 208 GLY A N 1
ATOM 1594 C CA . GLY A 1 208 ? -10.963 -9.503 16.634 1.00 95.69 208 GLY A CA 1
ATOM 1595 C C . GLY A 1 208 ? -9.992 -10.463 15.944 1.00 95.69 208 GLY A C 1
ATOM 1596 O O . GLY A 1 208 ? -9.573 -11.448 16.545 1.00 95.69 208 GLY A O 1
ATOM 1597 N N . GLU A 1 209 ? -9.606 -10.186 14.700 1.00 94.69 209 GLU A N 1
ATOM 1598 C CA . GLU A 1 209 ? -8.566 -10.931 13.992 1.00 94.69 209 GLU A CA 1
ATOM 1599 C C . GLU A 1 209 ? -7.870 -10.045 12.954 1.00 94.69 209 GLU A C 1
ATOM 1601 O O . GLU A 1 209 ? -8.470 -9.125 12.392 1.00 94.69 209 GLU A O 1
ATOM 1606 N N . ARG A 1 210 ? -6.625 -10.388 12.621 1.00 95.00 210 ARG A N 1
ATOM 1607 C CA . ARG A 1 210 ? -5.777 -9.646 11.677 1.00 95.00 210 ARG A CA 1
ATOM 1608 C C . ARG A 1 210 ? -6.433 -9.379 10.320 1.00 95.00 210 ARG A C 1
ATOM 1610 O O . ARG A 1 210 ? -6.336 -8.277 9.791 1.00 95.00 210 ARG A O 1
ATOM 1617 N N . GLY A 1 211 ? -7.119 -10.369 9.745 1.00 96.69 211 GLY A N 1
ATOM 1618 C CA . GLY A 1 211 ? -7.788 -10.200 8.451 1.00 96.69 211 GLY A CA 1
ATOM 1619 C C . GLY A 1 211 ? -8.897 -9.146 8.506 1.00 96.69 211 GLY A C 1
ATOM 1620 O O . GLY A 1 211 ? -9.003 -8.300 7.616 1.00 96.69 211 GLY A O 1
ATOM 1621 N N . ARG A 1 212 ? -9.684 -9.146 9.587 1.00 98.19 212 ARG A N 1
ATOM 1622 C CA . ARG A 1 212 ? -10.702 -8.122 9.856 1.00 98.19 212 ARG A CA 1
ATOM 1623 C C . ARG A 1 212 ? -10.074 -6.775 10.181 1.00 98.19 212 ARG A C 1
ATOM 1625 O O . ARG A 1 212 ? -10.607 -5.767 9.738 1.00 98.19 212 ARG A O 1
ATOM 1632 N N . PHE A 1 213 ? -8.945 -6.751 10.883 1.00 98.50 213 PHE A N 1
ATOM 1633 C CA . PHE A 1 213 ? -8.205 -5.526 11.180 1.00 98.50 213 PHE A CA 1
ATOM 1634 C C . PHE A 1 213 ? -7.733 -4.830 9.900 1.00 98.50 213 PHE A C 1
ATOM 1636 O O . PHE A 1 213 ? -8.019 -3.654 9.699 1.00 98.50 213 PHE A O 1
ATOM 1643 N N . VAL A 1 214 ? -7.118 -5.558 8.965 1.00 98.38 214 VAL A N 1
ATOM 1644 C CA . VAL A 1 214 ? -6.695 -4.981 7.678 1.00 98.38 214 VAL A CA 1
ATOM 1645 C C . VAL A 1 214 ? -7.895 -4.460 6.875 1.00 98.38 214 VAL A C 1
ATOM 1647 O O . VAL A 1 214 ? -7.829 -3.375 6.298 1.00 98.38 214 VAL A O 1
ATOM 1650 N N . ARG A 1 215 ? -9.028 -5.178 6.884 1.00 98.69 215 ARG A N 1
ATOM 1651 C CA . ARG A 1 215 ? -10.279 -4.708 6.259 1.00 98.69 215 ARG A CA 1
ATOM 1652 C C . ARG A 1 215 ? -10.868 -3.486 6.964 1.00 98.69 215 ARG A C 1
ATOM 1654 O O . ARG A 1 215 ? -11.398 -2.608 6.293 1.00 98.69 215 ARG A O 1
ATOM 1661 N N . LEU A 1 216 ? -10.748 -3.394 8.287 1.00 98.75 216 LEU A N 1
ATOM 1662 C CA . LEU A 1 216 ? -11.139 -2.213 9.054 1.00 98.75 216 LEU A CA 1
ATOM 1663 C C . LEU A 1 216 ? -10.292 -1.002 8.646 1.00 98.75 216 LEU A C 1
ATOM 1665 O O . LEU A 1 216 ? -10.851 0.057 8.382 1.00 98.75 216 LEU A O 1
ATOM 1669 N N . LEU A 1 217 ? -8.971 -1.162 8.507 1.00 98.75 217 LEU A N 1
ATOM 1670 C CA . LEU A 1 217 ? -8.088 -0.101 8.010 1.00 98.75 217 LEU A CA 1
ATOM 1671 C C . LEU A 1 217 ? -8.435 0.318 6.573 1.00 98.75 217 LEU A C 1
ATOM 1673 O O . LEU A 1 217 ? -8.432 1.511 6.271 1.00 98.75 217 LEU A O 1
ATOM 1677 N N . ALA A 1 218 ? -8.761 -0.630 5.688 1.00 98.50 218 ALA A N 1
ATOM 1678 C CA . ALA A 1 218 ? -9.241 -0.312 4.342 1.00 98.50 218 ALA A CA 1
ATOM 1679 C C . ALA A 1 218 ? -10.559 0.485 4.390 1.00 98.50 218 ALA A C 1
ATOM 1681 O O . ALA A 1 218 ? -10.677 1.514 3.726 1.00 98.50 218 ALA A O 1
ATOM 1682 N N . GLY A 1 219 ? -11.504 0.072 5.242 1.00 98.56 219 GLY A N 1
ATOM 1683 C CA . GLY A 1 219 ? -12.769 0.773 5.466 1.00 98.56 219 GLY A CA 1
ATOM 1684 C C . GLY A 1 219 ? -12.581 2.195 5.987 1.00 98.56 219 GLY A C 1
ATOM 1685 O O . GLY A 1 219 ? -13.167 3.123 5.438 1.00 98.56 219 GLY A O 1
ATOM 1686 N N . LEU A 1 220 ? -11.715 2.388 6.986 1.00 98.75 220 LEU A N 1
ATOM 1687 C CA . LEU A 1 220 ? -11.362 3.711 7.511 1.00 98.75 220 LEU A CA 1
ATOM 1688 C C . LEU A 1 220 ? -10.749 4.602 6.425 1.00 98.75 220 LEU A C 1
ATOM 1690 O O . LEU A 1 220 ? -11.143 5.754 6.270 1.00 98.75 220 LEU A O 1
ATOM 1694 N N . ALA A 1 221 ? -9.820 4.069 5.632 1.00 98.25 221 ALA A N 1
ATOM 1695 C CA . ALA A 1 221 ? -9.207 4.817 4.541 1.00 98.25 221 ALA A CA 1
ATOM 1696 C C . ALA A 1 221 ? -10.235 5.233 3.475 1.00 98.25 221 ALA A C 1
ATOM 1698 O O . ALA A 1 221 ? -10.219 6.378 3.026 1.00 98.25 221 ALA A O 1
ATOM 1699 N N . ARG A 1 222 ? -11.158 4.340 3.095 1.00 97.75 222 ARG A N 1
ATOM 1700 C CA . ARG A 1 222 ? -12.245 4.662 2.157 1.00 97.75 222 ARG A CA 1
ATOM 1701 C C . ARG A 1 222 ? -13.210 5.687 2.733 1.00 97.75 222 ARG A C 1
ATOM 1703 O O . ARG A 1 222 ? -13.532 6.642 2.038 1.00 97.75 222 ARG A O 1
ATOM 1710 N N . ALA A 1 223 ? -13.611 5.548 3.994 1.00 98.00 223 ALA A N 1
ATOM 1711 C CA . ALA A 1 223 ? -14.459 6.530 4.663 1.00 98.00 223 ALA A CA 1
ATOM 1712 C C . ALA A 1 223 ? -13.816 7.928 4.664 1.00 98.00 223 ALA A C 1
ATOM 1714 O O . ALA A 1 223 ? -14.483 8.921 4.385 1.00 98.00 223 ALA A O 1
ATOM 1715 N N . ALA A 1 224 ? -12.500 8.001 4.881 1.00 96.81 224 ALA A N 1
ATOM 1716 C CA . ALA A 1 224 ? -11.757 9.257 4.844 1.00 96.81 224 ALA A CA 1
ATOM 1717 C C . ALA A 1 224 ? -11.658 9.881 3.436 1.00 96.81 224 ALA A C 1
ATOM 1719 O O . ALA A 1 224 ? -11.606 11.105 3.314 1.00 96.81 224 ALA A O 1
ATOM 1720 N N . LEU A 1 225 ? -11.578 9.058 2.384 1.00 93.81 225 LEU A N 1
ATOM 1721 C CA . LEU A 1 225 ? -11.334 9.501 1.004 1.00 93.81 225 LEU A CA 1
ATOM 1722 C C . LEU A 1 225 ? -12.617 9.745 0.201 1.00 93.81 225 LEU A C 1
ATOM 1724 O O . LEU A 1 225 ? -12.684 10.704 -0.566 1.00 93.81 225 LEU A O 1
ATOM 1728 N N . ASP A 1 226 ? -13.606 8.869 0.356 1.00 94.69 226 ASP A N 1
ATOM 1729 C CA . ASP A 1 226 ? -14.840 8.836 -0.433 1.00 94.69 226 ASP A CA 1
ATOM 1730 C C . ASP A 1 226 ? -16.088 9.189 0.397 1.00 94.69 226 ASP A C 1
ATOM 1732 O O . ASP A 1 226 ? -17.160 9.393 -0.174 1.00 94.69 226 ASP A O 1
ATOM 1736 N N . GLY A 1 227 ? -15.951 9.295 1.722 1.00 96.19 227 GLY A N 1
ATOM 1737 C CA . GLY A 1 227 ? -17.059 9.468 2.657 1.00 96.19 227 GLY A CA 1
ATOM 1738 C C . GLY A 1 227 ? -17.535 8.149 3.269 1.00 96.19 227 GLY A C 1
ATOM 1739 O O . GLY A 1 227 ? -17.292 7.053 2.756 1.00 96.19 227 GLY A O 1
ATOM 1740 N N . GLU A 1 228 ? -18.202 8.261 4.411 1.00 96.31 228 GLU A N 1
ATOM 1741 C CA . GLU A 1 228 ? -18.789 7.136 5.141 1.00 96.31 228 GLU A CA 1
ATOM 1742 C C . GLU A 1 228 ? -20.022 6.590 4.411 1.00 96.31 228 GLU A C 1
ATOM 1744 O O . GLU A 1 228 ? -20.804 7.348 3.836 1.00 96.31 228 GLU A O 1
ATOM 1749 N N . SER A 1 229 ? -20.221 5.271 4.453 1.00 96.94 229 SER A N 1
ATOM 1750 C CA . SER A 1 229 ? -21.470 4.661 3.994 1.00 96.94 229 SER A CA 1
ATOM 1751 C C . SER A 1 229 ? -22.631 4.992 4.940 1.00 96.94 229 SER A C 1
ATOM 1753 O O . SER A 1 229 ? -22.426 5.266 6.124 1.00 96.94 229 SER A O 1
ATOM 1755 N N . ASP A 1 230 ? -23.872 4.885 4.456 1.00 96.75 230 ASP A N 1
ATOM 1756 C CA . ASP A 1 230 ? -25.067 5.102 5.287 1.00 96.75 230 ASP A CA 1
ATOM 1757 C C . ASP A 1 230 ? -25.094 4.195 6.528 1.00 96.75 230 ASP A C 1
ATOM 1759 O O . ASP A 1 230 ? -25.546 4.610 7.595 1.00 96.75 230 ASP A O 1
ATOM 1763 N N . ALA A 1 231 ? -24.577 2.967 6.408 1.00 96.25 231 ALA A N 1
ATOM 1764 C CA . ALA A 1 231 ? -24.487 2.025 7.519 1.00 96.25 231 ALA A CA 1
ATOM 1765 C C . ALA A 1 231 ? -23.486 2.491 8.587 1.00 96.25 231 ALA A C 1
ATOM 1767 O O . ALA A 1 231 ? -23.776 2.390 9.777 1.00 96.25 231 ALA A O 1
ATOM 1768 N N . VAL A 1 232 ? -22.335 3.028 8.169 1.00 96.69 232 VAL A N 1
ATOM 1769 C CA . VAL A 1 232 ? -21.330 3.596 9.082 1.00 96.69 232 VAL A CA 1
ATOM 1770 C C . VAL A 1 232 ? -21.885 4.847 9.759 1.00 96.69 232 VAL A C 1
ATOM 1772 O O . VAL A 1 232 ? -21.847 4.941 10.984 1.00 96.69 232 VAL A O 1
ATOM 1775 N N . ALA A 1 233 ? -22.492 5.752 8.988 1.00 94.56 233 ALA A N 1
ATOM 1776 C CA . ALA A 1 233 ? -23.104 6.968 9.515 1.00 94.56 233 ALA A CA 1
ATOM 1777 C C . ALA A 1 233 ? -24.259 6.669 10.484 1.00 94.56 233 ALA A C 1
ATOM 1779 O O . ALA A 1 233 ? -24.479 7.413 11.437 1.00 94.56 233 ALA A O 1
ATOM 1780 N N . GLN A 1 234 ? -25.019 5.593 10.254 1.00 93.38 234 GLN A N 1
ATOM 1781 C CA . GLN A 1 234 ? -26.057 5.155 11.180 1.00 93.38 234 GLN A CA 1
ATOM 1782 C C . GLN A 1 234 ? -25.464 4.574 12.462 1.00 93.38 234 GLN A C 1
ATOM 1784 O O . GLN A 1 234 ? -25.920 4.959 13.533 1.00 93.38 234 GLN A O 1
ATOM 1789 N N . ALA A 1 235 ? -24.453 3.707 12.355 1.00 92.62 235 ALA A N 1
ATOM 1790 C CA . ALA A 1 235 ? -23.789 3.109 13.511 1.00 92.62 235 ALA A CA 1
ATOM 1791 C C . ALA A 1 235 ? -23.141 4.174 14.412 1.00 92.62 235 ALA A C 1
ATOM 1793 O O . ALA A 1 235 ? -23.281 4.104 15.625 1.00 92.62 235 ALA A O 1
ATOM 1794 N N . ALA A 1 236 ? -22.525 5.206 13.825 1.00 89.50 236 ALA A N 1
ATOM 1795 C CA . ALA A 1 236 ? -21.884 6.299 14.561 1.00 89.50 236 ALA A CA 1
ATOM 1796 C C . ALA A 1 236 ? -22.863 7.245 15.288 1.00 89.50 236 ALA A C 1
ATOM 1798 O O . ALA A 1 236 ? -22.439 8.076 16.089 1.00 89.50 236 ALA A O 1
ATOM 1799 N N . ARG A 1 237 ? -24.171 7.153 15.006 1.00 85.56 237 ARG A N 1
ATOM 1800 C CA . ARG A 1 237 ? -25.224 7.942 15.676 1.00 85.56 237 ARG A CA 1
ATOM 1801 C C . ARG A 1 237 ? -25.872 7.221 16.861 1.00 85.56 237 ARG A C 1
ATOM 1803 O O . ARG A 1 237 ? -26.681 7.844 17.550 1.00 85.56 237 ARG A O 1
ATOM 1810 N N . THR A 1 238 ? -25.575 5.937 17.039 1.00 68.50 238 THR A N 1
ATOM 1811 C CA . THR A 1 238 ? -26.133 5.049 18.074 1.00 68.50 238 THR A CA 1
ATOM 1812 C C . THR A 1 238 ? -25.195 4.942 19.262 1.00 68.50 238 THR A C 1
ATOM 1814 O O . THR A 1 238 ? -25.714 5.056 20.392 1.00 68.50 238 THR A O 1
#

Radius of gyration: 23.02 Å; Cα contacts (8 Å, |Δi|>4): 329; chains: 1; bounding box: 46×30×103 Å

Foldseek 3Di:
DDDDDDDDDDDDDDDPVVVVLLVLQLQLLVQLLVPQLDALLVLLPLPCLVVDLLSLLLLLLLLLLCLDPFASQLSSQLSSLCVVVVVSALVVLLPDDLVVQLVSCCVRNNVVCSNVSSVLSNQSSVCCCPPVVSGCVSQCVVLVLALVSSLVSSVVRPRRDSSSSQSSLLQCCSPSVSNDDDADPQLLVLCVVLSHHSDSVSLCVSLVHSSSSSSSSSSSNCCSRVNHDPSSVVSSVD

pLDDT: mean 92.19, std 14.44, range [40.19, 98.81]

InterPro domains:
  IPR011257 DNA glycosylase [SSF48150] (49-172)

Nearest PDB structures (foldseek):
  7ulc-assembly1_A  TM=4.804E-01  e=5.759E-03  Sphaerobacter thermophilus DSM 20745
  7u1o-assembly1_A  TM=4.558E-01  e=4.571E-03  Sphaerobacter thermophilus DSM 20745
  7u5a-assembly2_B  TM=4.635E-01  e=1.323E-02  Sphaerobacter thermophilus DSM 20745

Organism: Pseudooceanicola batsensis (strain ATCC BAA-863 / DSM 15984 / KCTC 12145 / HTCC2597) (NCBI:txid252305)

Sequence (238 aa):
MIAPARNSALRRSFPPFATEVTMSCKEIAKALIDTQGQLFSDEVGANIARDVPQQWFHWLLTAQLCSARISGRKALQASAALRETGFHKIDAILDAGRGRLIRVLNENGYARFDNVGADQIRAAAELVRETYDDDLRNLNERAGGDPARVRKLLQEVKGIGSTGADIFCREAQMVWTGLGPTADRLCLDQAGKLGLPEDAEKLEELAGERGRFVRLLAGLARAALDGESDAVAQAART

Secondary structure (DSSP, 8-state):
--PPPP------PPPTHHHHHHHHHHHHHHHHHHHH---HHHHTT--GGG--HHHHHHHHHHHHHHTSSS-HHHHHHHHHHHHHTTTTSHHHHHSS-HHHHHHHHIIIIIGGGHHHHHHHHHHHHHHHHHHHTT-THHHHHHHTT-HHHHHHHHTTSTT--HHHHHHHHHHHTTT-GGG-S---HHHHHHHHHTT--SSHHHHHHHH-SHHHHHHHHHHHHHHHHH---HHHHHHTT-

Solvent-accessible surface area (backbone atoms only — not comparable to full-atom values): 12452 Å² total; per-residue (Å²): 142,82,85,85,84,83,82,80,80,79,80,80,78,80,78,72,65,69,58,56,56,54,50,34,43,46,45,28,49,47,31,26,33,76,77,38,19,67,46,69,39,56,73,36,68,16,54,47,86,72,72,46,41,56,23,47,47,30,34,49,53,35,20,30,47,48,36,43,104,61,60,56,69,32,24,45,45,26,36,31,47,28,46,76,73,46,55,39,35,54,65,56,42,73,74,42,60,67,66,58,48,24,49,54,25,38,79,28,65,31,50,95,44,12,67,63,46,34,56,28,52,43,50,40,35,52,47,34,41,75,76,27,72,60,22,57,64,48,49,47,59,74,28,69,54,38,48,70,46,37,41,51,58,46,42,69,36,62,61,21,44,72,67,8,29,44,56,42,50,49,57,43,37,68,67,46,58,59,53,50,79,62,66,50,68,64,29,33,58,36,23,46,75,60,71,34,64,69,41,39,62,59,42,32,63,64,46,68,40,67,67,46,24,38,18,31,47,31,9,28,42,40,30,67,73,78,49,67,51,72,61,30,57,51,31,63,73,102

Mean predicted aligned error: 6.32 Å